Protein AF-A0A9P4HHG6-F1 (afdb_monomer)

Solvent-accessible surface area (backbone atoms only — not comparable to full-atom values): 16791 Å² total; per-residue (Å²): 136,85,84,84,83,82,81,82,82,77,80,80,77,77,76,81,78,77,78,80,76,88,73,79,82,79,75,89,75,61,78,84,75,48,57,69,69,60,50,49,56,54,43,42,72,42,43,48,59,50,63,44,72,68,65,63,77,87,43,67,82,56,70,62,79,88,43,96,61,53,89,78,51,70,82,63,54,66,66,56,57,70,71,44,70,69,48,21,66,57,42,50,54,50,37,65,71,62,32,44,76,45,67,53,92,56,36,88,80,57,20,74,78,64,71,42,70,80,69,69,60,79,79,57,78,52,76,73,84,53,70,63,66,63,73,54,32,67,81,78,41,75,94,58,55,75,90,74,48,51,75,65,53,50,50,52,51,51,50,52,53,44,49,52,50,50,47,53,51,52,50,52,54,43,56,56,48,47,63,56,40,69,75,66,76,60,84,39,74,43,76,48,76,40,68,83,40,50,40,56,82,67,80,47,70,52,64,56,66,57,31,58,55,53,63,79,62,64,35,56,27,34,39,40,32,47,60,88,45,72,69,53,46,48,50,36,51,48,30,32,45,55,28,47,51,74,71,58,76,56,93,58,98,67,58,71,69,59,52,47,51,50,51,36,65,66,20,52,58,44,83,96

Radius of gyration: 30.5 Å; Cα contacts (8 Å, |Δi|>4): 235; chains: 1; bounding box: 46×128×47 Å

InterPro domains:
  IPR038883 Uncharacterized protein AN11006-like [PTHR42085] (20-106)

Organism: NCBI:txid210430

Mean predicted aligned error: 16.51 Å

Secondary structure (DSSP, 8-state):
-PPP---------PPPPPP--TT-------GGGS-HHHHHHHHHHHH--SEEE---GGGSSS--TT-TTGGGSPPP-GGGGGT-HHHHHHHHHHHHHHSEEEPPTTHHHH-TTTT-TTTTTTTS--PPPPHHHHHTGGGTSTT--GGGS-HHHHHHHHHHHHHHHHHHHHHHHHHHHHHHHHHHTPPPEEEEE-TT-B-TTSSSB-TTSSHHHHHTT--SEEEEE---SHHHHHHHHHHHHHHHHHTT--SS---HHHHHHHHHHHTT-EE-

Nearest PDB structures (foldseek):
  6kv3-assembly1_A  TM=3.584E-01  e=6.646E-01  Staphylococcus aureus subsp. aureus COL
  4ov9-assembly1_A-2  TM=2.749E-01  e=6.186E+00  Leptospira biflexa serovar Patoc strain 'Patoc 1 (Paris)'
  4ov4-assembly1_A-2  TM=2.365E-01  e=6.186E+00  Leptospira biflexa serovar Patoc strain 'Patoc 1 (Paris)'

Sequence (272 aa):
MPLETVTESASQEIPPSIPDHSSIQTEPFRFLDLPYELRCAIYEYFVVVGKVFYSPDMHRHDADKRFRDFASYEPQELQLLRVCKQLHDEVEKLYLSKNMFVLPPYFEPCGPFIAQTIAFDCLAGARGLNHWFWENQEIYTPNTTFDKMTARQRLDFAYQESSRCLRGRWRRLRECLVGFLEVEQASVQLEIDLTDAYCPIGCCRVVDQASYLIFEMDPCAINLLGVRNGAEREVSMQSLVDSYRSLGFDDEPQSSELTKEQIRKRHNIKFE

Foldseek 3Di:
DDDDDDDDDDDDDDPPDDPDPPDPPDDDDDPVVDPLVVLLVVLCVQQQQQEDEDDQVVCPVPPPPQDPCPVVTDDHDCVQCVPDPVSVVSNVCSNVVRHDYDYDDCCLCCPCVHPVLQPPCPPDAADFDRVVCLVPCCVPDPPDHPVNDDPVRVVVSRQVVLLVSVLVNLVVVLVVLLVVCVVVVDAAAEEAEQLPQAGSVNPDHPLLRNQLSVVVSQHLAYEYENQDDPVSVVSNLQSNLVNCVVVVVDVDPDDSVVSSVVCCVRHVYHYD

Structure (mmCIF, N/CA/C/O backbone):
data_AF-A0A9P4HHG6-F1
#
_entry.id   AF-A0A9P4HHG6-F1
#
loop_
_atom_site.group_PDB
_atom_site.id
_atom_site.type_symbol
_atom_site.label_atom_id
_atom_site.label_alt_id
_atom_site.label_comp_id
_atom_site.label_asym_id
_atom_site.label_entity_id
_atom_site.label_seq_id
_atom_site.pdbx_PDB_ins_code
_atom_site.Cartn_x
_atom_site.Cartn_y
_atom_site.Cartn_z
_atom_site.occupancy
_atom_site.B_iso_or_equiv
_atom_site.auth_seq_id
_atom_site.auth_comp_id
_atom_site.auth_asym_id
_atom_site.auth_atom_id
_atom_site.pdbx_PDB_model_num
ATOM 1 N N . MET A 1 1 ? -17.516 -92.370 -26.912 1.00 50.00 1 MET A N 1
ATOM 2 C CA . MET A 1 1 ? -16.497 -91.831 -25.988 1.00 50.00 1 MET A CA 1
ATOM 3 C C . MET A 1 1 ? -17.239 -91.059 -24.910 1.00 50.00 1 MET A C 1
ATOM 5 O O . MET A 1 1 ? -18.063 -90.235 -25.292 1.00 50.00 1 MET A O 1
ATOM 9 N N . PRO A 1 2 ? -17.082 -91.396 -23.621 1.00 47.22 2 PRO A N 1
ATOM 10 C CA . PRO A 1 2 ? -17.807 -90.732 -22.542 1.00 47.22 2 PRO A CA 1
ATOM 11 C C . PRO A 1 2 ? -17.133 -89.397 -22.193 1.00 47.22 2 PRO A C 1
ATOM 13 O O . PRO A 1 2 ? -15.908 -89.327 -22.137 1.00 47.22 2 PRO A O 1
ATOM 16 N N . LEU A 1 3 ? -17.938 -88.346 -22.006 1.00 45.56 3 LEU A N 1
ATOM 17 C CA . LEU A 1 3 ? -17.486 -87.058 -21.481 1.00 45.56 3 LEU A CA 1
ATOM 18 C C . LEU A 1 3 ? -17.228 -87.194 -19.977 1.00 45.56 3 LEU A C 1
ATOM 20 O O . LEU A 1 3 ? -18.134 -87.554 -19.225 1.00 45.56 3 LEU A O 1
ATOM 24 N N . GLU A 1 4 ? -16.003 -86.892 -19.560 1.00 54.69 4 GLU A N 1
ATOM 25 C CA . GLU A 1 4 ? -15.624 -86.740 -18.159 1.00 54.69 4 GLU A CA 1
ATOM 26 C C . GLU A 1 4 ? -16.084 -85.372 -17.648 1.00 54.69 4 GLU A C 1
ATOM 28 O O . GLU A 1 4 ? -15.718 -84.321 -18.177 1.00 54.69 4 GLU A O 1
ATOM 33 N N . THR A 1 5 ? -16.920 -85.396 -16.615 1.00 58.50 5 THR A N 1
ATOM 34 C CA . THR A 1 5 ? -17.414 -84.217 -15.909 1.00 58.50 5 THR A CA 1
ATOM 35 C C . THR A 1 5 ? -16.372 -83.799 -14.872 1.00 58.50 5 THR A C 1
ATOM 37 O O . THR A 1 5 ? -16.225 -84.447 -13.837 1.00 58.50 5 THR A O 1
ATOM 40 N N . VAL A 1 6 ? -15.633 -82.724 -15.148 1.00 60.81 6 VAL A N 1
ATOM 41 C CA . VAL A 1 6 ? -14.713 -82.099 -14.189 1.00 60.81 6 VAL A CA 1
ATOM 42 C C . VAL A 1 6 ? -15.522 -81.192 -13.261 1.00 60.81 6 VAL A C 1
ATOM 44 O O . VAL A 1 6 ? -16.034 -80.155 -13.672 1.00 60.81 6 VAL A O 1
ATOM 47 N N . THR A 1 7 ? -15.669 -81.599 -12.002 1.00 58.75 7 THR A N 1
ATOM 48 C CA . THR A 1 7 ? -16.203 -80.770 -10.914 1.00 58.75 7 THR A CA 1
ATOM 49 C C . THR A 1 7 ? -15.091 -79.900 -10.326 1.00 58.75 7 THR A C 1
ATOM 51 O O . THR A 1 7 ? -14.345 -80.350 -9.457 1.00 58.75 7 THR A O 1
ATOM 54 N N . GLU A 1 8 ? -14.989 -78.649 -10.780 1.00 61.19 8 GLU A N 1
ATOM 55 C CA . GLU A 1 8 ? -14.211 -77.600 -10.110 1.00 61.19 8 GLU A CA 1
ATOM 56 C C . GLU A 1 8 ? -14.959 -77.122 -8.858 1.00 61.19 8 GLU A C 1
ATOM 58 O O . GLU A 1 8 ? -16.000 -76.470 -8.928 1.00 61.19 8 GLU A O 1
ATOM 63 N N . SER A 1 9 ? -14.428 -77.467 -7.685 1.00 60.38 9 SER A N 1
ATOM 64 C CA . SER A 1 9 ? -14.848 -76.883 -6.411 1.00 60.38 9 SER A CA 1
ATOM 65 C C . SER A 1 9 ? -14.193 -75.515 -6.242 1.00 60.38 9 SER A C 1
ATOM 67 O O . SER A 1 9 ? -13.044 -75.416 -5.822 1.00 60.38 9 SER A O 1
ATOM 69 N N . ALA A 1 10 ? -14.934 -74.462 -6.585 1.00 58.84 10 ALA A N 1
ATOM 70 C CA . ALA A 1 10 ? -14.557 -73.082 -6.316 1.00 58.84 10 ALA A CA 1
ATOM 71 C C . ALA A 1 10 ? -14.642 -72.803 -4.806 1.00 58.84 10 ALA A C 1
ATOM 73 O O . ALA A 1 10 ? -15.727 -72.711 -4.229 1.00 58.84 10 ALA A O 1
ATOM 74 N N . SER A 1 11 ? -13.486 -72.683 -4.155 1.00 60.41 11 SER A N 1
ATOM 75 C CA . SER A 1 11 ? -13.378 -72.147 -2.801 1.00 60.41 11 SER A CA 1
ATOM 76 C C . SER A 1 11 ? -13.788 -70.672 -2.819 1.00 60.41 11 SER A C 1
ATOM 78 O O . SER A 1 11 ? -13.105 -69.837 -3.404 1.00 60.41 11 SER A O 1
ATOM 80 N N . GLN A 1 12 ? -14.934 -70.358 -2.210 1.00 61.22 12 GLN A N 1
ATOM 81 C CA . GLN A 1 12 ? -15.375 -68.985 -1.970 1.00 61.22 12 GLN A CA 1
ATOM 82 C C . GLN A 1 12 ? -14.429 -68.320 -0.964 1.00 61.22 12 GLN A C 1
ATOM 84 O O . GLN A 1 12 ? -14.526 -68.554 0.240 1.00 61.22 12 GLN A O 1
ATOM 89 N N . GLU A 1 13 ? -13.515 -67.486 -1.456 1.00 68.31 13 GLU A N 1
ATOM 90 C CA . GLU A 1 13 ? -12.810 -66.517 -0.621 1.00 68.31 13 GLU A CA 1
ATOM 91 C C . GLU A 1 13 ? -13.827 -65.484 -0.118 1.00 68.31 13 GLU A C 1
ATOM 93 O O . GLU A 1 13 ? -14.437 -64.741 -0.887 1.00 68.31 13 GLU A O 1
ATOM 98 N N . ILE A 1 14 ? -14.061 -65.492 1.193 1.00 70.88 14 ILE A N 1
ATOM 99 C CA . ILE A 1 14 ? -14.908 -64.517 1.876 1.00 70.88 14 ILE A CA 1
ATOM 100 C C . ILE A 1 14 ? -14.205 -63.154 1.760 1.00 70.88 14 ILE A C 1
ATOM 102 O O . ILE A 1 14 ? -13.057 -63.044 2.200 1.00 70.88 14 ILE A O 1
ATOM 106 N N . PRO A 1 15 ? -14.842 -62.119 1.180 1.00 74.06 15 PRO A N 1
ATOM 107 C CA . PRO A 1 15 ? -14.228 -60.803 1.074 1.00 74.06 15 PRO A CA 1
ATOM 108 C C . PRO A 1 15 ? -13.901 -60.270 2.478 1.00 74.06 15 PRO A C 1
ATOM 110 O O . PRO A 1 15 ? -14.719 -60.432 3.391 1.00 74.06 15 PRO A O 1
ATOM 113 N N . PRO A 1 16 ? -12.722 -59.652 2.676 1.00 73.62 16 PRO A N 1
ATOM 114 C CA . PRO A 1 16 ? -12.324 -59.118 3.970 1.00 73.62 16 PRO A CA 1
ATOM 115 C C . PRO A 1 16 ? -13.395 -58.151 4.476 1.00 73.62 16 PRO A C 1
ATOM 117 O O . PRO A 1 16 ? -13.783 -57.207 3.786 1.00 73.62 16 PRO A O 1
ATOM 120 N N . SER A 1 17 ? -13.897 -58.429 5.678 1.00 74.19 17 SER A N 1
ATOM 121 C CA . SER A 1 17 ? -14.882 -57.611 6.376 1.00 74.19 17 SER A CA 1
ATOM 122 C C . SER A 1 17 ? -14.399 -56.164 6.442 1.00 74.19 17 SER A C 1
ATOM 124 O O . SER A 1 17 ? -13.321 -55.901 6.978 1.00 74.19 17 SER A O 1
ATOM 126 N N . ILE A 1 18 ? -15.195 -55.246 5.885 1.00 76.31 18 ILE A N 1
ATOM 127 C CA . ILE A 1 18 ? -14.925 -53.807 5.894 1.00 76.31 18 ILE A CA 1
ATOM 128 C C . ILE A 1 18 ? -14.754 -53.379 7.360 1.00 76.31 18 ILE A C 1
ATOM 130 O O . ILE A 1 18 ? -15.659 -53.638 8.158 1.00 76.31 18 ILE A O 1
ATOM 134 N N . PRO A 1 19 ? -13.607 -52.786 7.740 1.00 73.75 19 PRO A N 1
ATOM 135 C CA . PRO A 1 19 ? -13.384 -52.344 9.107 1.00 73.75 19 PRO A CA 1
ATOM 136 C C . PRO A 1 19 ? -14.462 -51.336 9.506 1.00 73.75 19 PRO A C 1
ATOM 138 O O . PRO A 1 19 ? -14.745 -50.379 8.787 1.00 73.75 19 PRO A O 1
ATOM 141 N N . ASP A 1 20 ? -15.081 -51.593 10.654 1.00 73.81 20 ASP A N 1
ATOM 142 C CA . ASP A 1 20 ? -16.142 -50.779 11.230 1.00 73.81 20 ASP A CA 1
ATOM 143 C C . ASP A 1 20 ? -15.606 -49.362 11.520 1.00 73.81 20 ASP A C 1
ATOM 145 O O . ASP A 1 20 ? -14.753 -49.162 12.385 1.00 73.81 20 ASP A O 1
ATOM 149 N N . HIS A 1 21 ? -16.063 -48.370 10.750 1.00 71.06 21 HIS A N 1
ATOM 150 C CA . HIS A 1 21 ? -15.615 -46.972 10.832 1.00 71.06 21 HIS A CA 1
ATOM 151 C C . HIS A 1 21 ? -16.142 -46.226 12.076 1.00 71.06 21 HIS A C 1
ATOM 153 O O . HIS A 1 21 ? -15.946 -45.017 12.201 1.00 71.06 21 HIS A O 1
ATOM 159 N N . SER A 1 22 ? -16.814 -46.912 13.002 1.00 69.38 22 SER A N 1
ATOM 160 C CA . SER A 1 22 ? -17.561 -46.297 14.105 1.00 69.38 22 SER A CA 1
ATOM 161 C C . SER A 1 22 ? -16.722 -45.740 15.268 1.00 69.38 22 SER A C 1
ATOM 163 O O . SER A 1 22 ? -17.300 -45.209 16.216 1.00 69.38 22 SER A O 1
ATOM 165 N N . SER A 1 23 ? -15.382 -45.760 15.218 1.00 64.25 23 SER A N 1
ATOM 166 C CA . SER A 1 23 ? -14.562 -45.220 16.319 1.00 64.25 23 SER A CA 1
ATOM 167 C C . SER A 1 23 ? -13.246 -44.543 15.912 1.00 64.25 23 SER A C 1
ATOM 169 O O . SER A 1 23 ? -12.233 -44.708 16.594 1.00 64.25 23 SER A O 1
ATOM 171 N N . ILE A 1 24 ? -13.219 -43.763 14.828 1.00 77.06 24 ILE A N 1
ATOM 172 C CA . ILE A 1 24 ? -12.078 -42.862 14.593 1.00 77.06 24 ILE A CA 1
ATOM 173 C C . ILE A 1 24 ? -12.264 -41.638 15.495 1.00 77.06 24 ILE A C 1
ATOM 175 O O . ILE A 1 24 ? -13.010 -40.717 15.171 1.00 77.06 24 ILE A O 1
ATOM 179 N N . GLN A 1 25 ? -11.610 -41.645 16.658 1.00 63.16 25 GLN A N 1
ATOM 180 C CA . GLN A 1 25 ? -11.484 -40.449 17.488 1.00 63.16 25 GLN A CA 1
ATOM 181 C C . GLN A 1 25 ? -10.630 -39.429 16.729 1.00 63.16 25 GLN A C 1
ATOM 183 O O . GLN A 1 25 ? -9.414 -39.568 16.628 1.00 63.16 25 GLN A O 1
ATOM 188 N N . THR A 1 26 ? -11.275 -38.421 16.146 1.00 78.69 26 THR A N 1
ATOM 189 C CA . THR A 1 26 ? -10.584 -37.306 15.501 1.00 78.69 26 THR A CA 1
ATOM 190 C C . THR A 1 26 ? -10.163 -36.316 16.575 1.00 78.69 26 THR A C 1
ATOM 192 O O . THR A 1 26 ? -10.945 -35.444 16.964 1.00 78.69 26 THR A O 1
ATOM 195 N N . GLU A 1 27 ? -8.942 -36.458 17.083 1.00 88.19 27 GLU A N 1
ATOM 196 C CA . GLU A 1 27 ? -8.334 -35.366 17.836 1.00 88.19 27 GLU A CA 1
ATOM 197 C C . GLU A 1 27 ? -8.175 -34.147 16.911 1.00 88.19 27 GLU A C 1
ATOM 199 O O . GLU A 1 27 ? -7.789 -34.293 15.745 1.00 88.19 27 GLU A O 1
ATOM 204 N N . PRO A 1 28 ? -8.505 -32.935 17.385 1.00 92.00 28 PRO A N 1
ATOM 205 C CA . PRO A 1 28 ? -8.298 -31.730 16.600 1.00 92.00 28 PRO A CA 1
ATOM 206 C C . PRO A 1 28 ? -6.799 -31.514 16.365 1.00 92.00 28 PRO A C 1
ATOM 208 O O . PRO A 1 28 ? -6.001 -31.581 17.297 1.00 92.00 28 PRO A O 1
ATOM 211 N N . PHE A 1 29 ? -6.420 -31.192 15.130 1.00 92.81 29 PHE A N 1
ATOM 212 C CA . PHE A 1 29 ? -5.047 -30.839 14.766 1.00 92.81 29 PHE A CA 1
ATOM 213 C C . PHE A 1 29 ? -5.000 -29.436 14.154 1.00 92.81 29 PHE A C 1
ATOM 215 O O . PHE A 1 29 ? -5.992 -28.945 13.605 1.00 92.81 29 PHE A O 1
ATOM 222 N N . ARG A 1 30 ? -3.847 -28.762 14.242 1.00 93.94 30 ARG A N 1
ATOM 223 C CA . ARG A 1 30 ? -3.664 -27.473 13.566 1.00 93.94 30 ARG A CA 1
ATOM 224 C C . ARG A 1 30 ? -3.300 -27.733 12.117 1.00 93.94 30 ARG A C 1
ATOM 226 O O . ARG A 1 30 ? -2.440 -28.553 11.825 1.00 93.94 30 ARG A O 1
ATOM 233 N N . PHE A 1 31 ? -3.897 -26.978 11.206 1.00 94.12 31 PHE A N 1
ATOM 234 C CA . PHE A 1 31 ? -3.641 -27.128 9.774 1.00 94.12 31 PHE A CA 1
ATOM 235 C C . PHE A 1 31 ? -2.145 -27.049 9.409 1.00 94.12 31 PHE A C 1
ATOM 237 O O . PHE A 1 31 ? -1.659 -27.825 8.592 1.00 94.12 31 PHE A O 1
ATOM 244 N N . LEU A 1 32 ? -1.401 -26.145 10.053 1.00 94.75 32 LEU A N 1
ATOM 245 C CA . LEU A 1 32 ? 0.038 -25.975 9.826 1.00 94.75 32 LEU A CA 1
ATOM 246 C C . LEU A 1 32 ? 0.903 -27.128 10.362 1.00 94.75 32 LEU A C 1
ATOM 248 O O . LEU A 1 32 ? 2.062 -27.227 9.965 1.00 94.75 32 LEU A O 1
ATOM 252 N N . ASP A 1 33 ? 0.347 -28.009 11.196 1.00 95.75 33 ASP A N 1
ATOM 253 C CA . ASP A 1 33 ? 1.044 -29.198 11.700 1.00 95.75 33 ASP A CA 1
ATOM 254 C C . ASP A 1 33 ? 0.990 -30.364 10.691 1.00 95.75 33 ASP A C 1
ATOM 256 O O . ASP A 1 33 ? 1.692 -31.362 10.855 1.00 95.75 33 ASP A O 1
ATOM 260 N N . LEU A 1 34 ? 0.188 -30.251 9.622 1.00 95.75 34 LEU A N 1
ATOM 261 C CA . LEU A 1 34 ? 0.202 -31.214 8.519 1.00 95.75 34 LEU A CA 1
ATOM 262 C C . LEU A 1 34 ? 1.572 -31.222 7.825 1.00 95.75 34 LEU A C 1
ATOM 264 O O . LEU A 1 34 ? 2.157 -30.154 7.656 1.00 95.75 34 LEU A O 1
ATOM 268 N N . PRO A 1 35 ? 2.061 -32.372 7.331 1.00 97.56 35 PRO A N 1
ATOM 269 C CA . PRO A 1 35 ? 3.196 -32.422 6.414 1.00 97.56 35 PRO A CA 1
ATOM 270 C C . PRO A 1 35 ? 3.039 -31.450 5.239 1.00 97.56 35 PRO A C 1
ATOM 272 O O . PRO A 1 35 ? 1.934 -31.252 4.724 1.00 97.56 35 PRO A O 1
ATOM 275 N N . TYR A 1 36 ? 4.152 -30.856 4.810 1.00 96.31 36 TYR A N 1
ATOM 276 C CA . TYR A 1 36 ? 4.177 -29.853 3.743 1.00 96.31 36 TYR A CA 1
ATOM 277 C C . TYR A 1 36 ? 3.508 -30.363 2.460 1.00 96.31 36 TYR A C 1
ATOM 279 O O . TYR A 1 36 ? 2.738 -29.644 1.832 1.00 96.31 36 TYR A O 1
ATOM 287 N N . GLU A 1 37 ? 3.715 -31.633 2.124 1.00 97.44 37 GLU A N 1
ATOM 288 C CA . GLU A 1 37 ? 3.163 -32.286 0.940 1.00 97.44 37 GLU A CA 1
ATOM 289 C C . GLU A 1 37 ? 1.628 -32.325 0.971 1.00 97.44 37 GLU A C 1
ATOM 291 O O . GLU A 1 37 ? 0.982 -32.069 -0.046 1.00 97.44 37 GLU A O 1
ATOM 296 N N . LEU A 1 38 ? 1.034 -32.587 2.143 1.00 97.38 38 LEU A N 1
ATOM 297 C CA . LEU A 1 38 ? -0.422 -32.576 2.311 1.00 97.38 38 LEU A CA 1
ATOM 298 C C . LEU A 1 38 ? -0.977 -31.155 2.238 1.00 97.38 38 LEU A C 1
ATOM 300 O O . LEU A 1 38 ? -2.022 -30.943 1.625 1.00 97.38 38 LEU A O 1
ATOM 304 N N . ARG A 1 39 ? -0.267 -30.170 2.803 1.00 97.69 39 ARG A N 1
ATOM 305 C CA . ARG A 1 39 ? -0.652 -28.761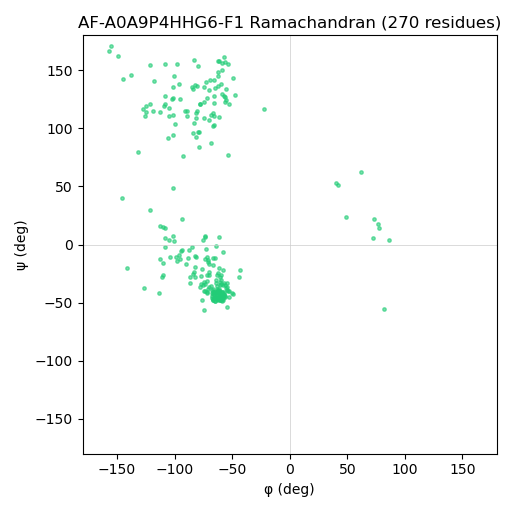 2.656 1.00 97.69 39 ARG A CA 1
ATOM 306 C C . ARG A 1 39 ? -0.622 -28.333 1.192 1.00 97.69 39 ARG A C 1
ATOM 308 O O . ARG A 1 39 ? -1.602 -27.765 0.726 1.00 97.69 39 ARG A O 1
ATOM 315 N N . CYS A 1 40 ? 0.431 -28.676 0.447 1.00 96.75 40 CYS A N 1
ATOM 316 C CA . CYS A 1 40 ? 0.517 -28.410 -0.989 1.00 96.75 40 CYS A CA 1
ATOM 317 C C . CYS A 1 40 ? -0.634 -29.045 -1.767 1.00 96.75 40 CYS A C 1
ATOM 319 O O . CYS A 1 40 ? -1.238 -28.356 -2.580 1.00 96.75 40 CYS A O 1
ATOM 321 N N . ALA A 1 41 ? -0.982 -30.305 -1.492 1.00 96.62 41 ALA A N 1
ATOM 322 C CA . ALA A 1 41 ? -2.119 -30.957 -2.143 1.00 96.62 41 ALA A CA 1
ATOM 323 C C . ALA A 1 41 ? -3.438 -30.201 -1.892 1.00 96.62 41 ALA A C 1
ATOM 325 O O . ALA A 1 41 ? -4.231 -30.013 -2.814 1.00 96.62 41 ALA A O 1
ATOM 326 N N . ILE A 1 42 ? -3.644 -29.715 -0.664 1.00 96.38 42 ILE A N 1
ATOM 327 C CA . ILE A 1 42 ? -4.812 -28.902 -0.306 1.00 96.38 42 ILE A CA 1
ATOM 328 C C . ILE A 1 42 ? -4.772 -27.548 -1.022 1.00 96.38 42 ILE A C 1
ATOM 330 O O . ILE A 1 42 ? -5.768 -27.140 -1.610 1.00 96.38 42 ILE A O 1
ATOM 334 N N . TYR A 1 43 ? -3.637 -26.850 -1.016 1.00 97.06 43 TYR A N 1
ATOM 335 C CA . TYR A 1 43 ? -3.500 -25.568 -1.708 1.00 97.06 43 TYR A CA 1
ATOM 336 C C . TYR A 1 43 ? -3.748 -25.705 -3.206 1.00 97.06 43 TYR A C 1
ATOM 338 O O . TYR A 1 43 ? -4.485 -24.902 -3.769 1.00 97.06 43 TYR A O 1
ATOM 346 N N . GLU A 1 44 ? -3.164 -26.723 -3.841 1.00 96.19 44 GLU A N 1
ATOM 347 C CA . GLU A 1 44 ? -3.325 -26.991 -5.269 1.00 96.19 44 GLU A CA 1
ATOM 348 C C . GLU A 1 44 ? -4.788 -27.156 -5.644 1.00 96.19 44 GLU A C 1
ATOM 350 O O . GLU A 1 44 ? -5.227 -26.531 -6.605 1.00 96.19 44 GLU A O 1
ATOM 355 N N . TYR A 1 45 ? -5.547 -27.906 -4.844 1.00 95.62 45 TYR A N 1
ATOM 356 C CA . TYR A 1 45 ? -6.983 -28.062 -5.040 1.00 95.62 45 TYR A CA 1
ATOM 357 C C . TYR A 1 45 ? -7.728 -26.715 -5.080 1.00 95.62 45 TYR A C 1
ATOM 359 O O . TYR A 1 45 ? -8.644 -26.546 -5.874 1.00 95.62 45 TYR A O 1
ATOM 367 N N . PHE A 1 46 ? -7.325 -25.740 -4.260 1.00 94.12 46 PHE A N 1
ATOM 368 C CA . PHE A 1 46 ? -8.007 -24.445 -4.169 1.00 94.12 46 PHE A CA 1
ATOM 369 C C . PHE A 1 46 ? -7.542 -23.399 -5.184 1.00 94.12 46 PHE A C 1
ATOM 371 O O . PHE A 1 46 ? -8.325 -22.530 -5.577 1.00 94.12 46 PHE A O 1
ATOM 378 N N . VAL A 1 47 ? -6.259 -23.412 -5.555 1.00 92.69 47 VAL A N 1
ATOM 379 C CA . VAL A 1 47 ? -5.665 -22.314 -6.336 1.00 92.69 47 VAL A CA 1
ATOM 380 C C . VAL A 1 47 ? -5.258 -22.713 -7.747 1.00 92.69 47 VAL A C 1
ATOM 382 O O . VAL A 1 47 ? -4.973 -21.827 -8.550 1.00 92.69 47 VAL A O 1
ATOM 385 N N . VAL A 1 48 ? -5.211 -24.004 -8.086 1.00 94.25 48 VAL A N 1
ATOM 386 C CA . VAL A 1 48 ? -4.800 -24.474 -9.417 1.00 94.25 48 VAL A CA 1
ATOM 387 C C . VAL A 1 48 ? -6.026 -24.854 -10.242 1.00 94.25 48 VAL A C 1
ATOM 389 O O . VAL A 1 48 ? -6.505 -25.980 -10.202 1.00 94.25 48 VAL A O 1
ATOM 392 N N . VAL A 1 49 ? -6.497 -23.898 -11.042 1.00 91.81 49 VAL A N 1
ATOM 393 C CA . VAL A 1 49 ? -7.676 -24.021 -11.924 1.00 91.81 49 VAL A CA 1
ATOM 394 C C . VAL A 1 49 ? -7.291 -24.188 -13.402 1.00 91.81 49 VAL A C 1
ATOM 396 O O . VAL A 1 49 ? -8.130 -24.210 -14.303 1.00 91.81 49 VAL A O 1
ATOM 399 N N . GLY A 1 50 ? -5.989 -24.278 -13.687 1.00 91.06 50 GLY A N 1
ATOM 400 C CA . GLY A 1 50 ? -5.430 -24.477 -15.022 1.00 91.06 50 GLY A CA 1
ATOM 401 C C . GLY A 1 50 ? -5.329 -23.185 -15.828 1.00 91.06 50 GLY A C 1
ATOM 402 O O . GLY A 1 50 ? -4.232 -22.834 -16.260 1.00 91.06 50 GLY A O 1
ATOM 403 N N . LYS A 1 51 ? -6.434 -22.452 -16.016 1.00 88.56 51 LYS A N 1
ATOM 404 C CA . LYS A 1 51 ? -6.427 -21.131 -16.669 1.00 88.56 51 LYS A CA 1
ATOM 405 C C . LYS A 1 51 ? -6.985 -20.056 -15.755 1.00 88.56 51 LYS A C 1
ATOM 407 O O . LYS A 1 51 ? -8.149 -20.095 -15.382 1.00 88.56 51 LYS A O 1
ATOM 412 N N . VAL A 1 52 ? -6.167 -19.049 -15.485 1.00 83.94 52 VAL A N 1
ATOM 413 C CA . VAL A 1 52 ? -6.567 -17.866 -14.726 1.00 83.94 52 VAL A CA 1
ATOM 414 C C . VAL A 1 52 ? -6.738 -16.714 -15.699 1.00 83.94 52 VAL A C 1
ATOM 416 O O . VAL A 1 52 ? -5.764 -16.208 -16.255 1.00 83.94 52 VAL A O 1
ATOM 419 N N . PHE A 1 53 ? -7.976 -16.282 -15.907 1.00 81.69 53 PHE A N 1
ATOM 420 C CA . PHE A 1 53 ? -8.258 -15.101 -16.712 1.00 81.69 53 PHE A CA 1
ATOM 421 C C . PHE A 1 53 ? -8.039 -13.866 -15.854 1.00 81.69 53 PHE A C 1
ATOM 423 O O . PHE A 1 53 ? -8.738 -13.648 -14.862 1.00 81.69 53 PHE A O 1
ATOM 430 N N . TYR A 1 54 ? -7.043 -13.061 -16.216 1.00 75.00 54 TYR A N 1
ATOM 431 C CA . TYR A 1 54 ? -6.801 -11.818 -15.508 1.00 75.00 54 TYR A CA 1
ATOM 432 C C . TYR A 1 54 ? -7.960 -10.850 -15.776 1.00 75.00 54 TYR A C 1
ATOM 434 O O . TYR A 1 54 ? -8.124 -10.335 -16.887 1.00 75.00 54 TYR A O 1
ATOM 442 N N . SER A 1 55 ? -8.745 -10.585 -14.734 1.00 66.31 55 SER A N 1
ATOM 443 C CA . SER A 1 55 ? -9.799 -9.584 -14.752 1.00 66.31 55 SER A CA 1
ATOM 444 C C . SER A 1 55 ? -9.501 -8.526 -13.700 1.00 66.31 55 SER A C 1
ATOM 446 O O . SER A 1 55 ? -9.474 -8.846 -12.512 1.00 66.31 55 SER A O 1
ATOM 448 N N . PRO A 1 56 ? -9.248 -7.275 -14.109 1.00 60.44 56 PRO A N 1
ATOM 449 C CA . PRO A 1 56 ? -9.172 -6.186 -13.160 1.00 60.44 56 PRO A CA 1
ATOM 450 C C . PRO A 1 56 ? -10.504 -6.112 -12.381 1.00 60.44 56 PRO A C 1
ATOM 452 O O . PRO A 1 56 ? -11.549 -6.053 -13.021 1.00 60.44 56 PRO A O 1
ATOM 455 N N . ASP A 1 57 ? -10.488 -6.092 -11.036 1.00 55.09 57 ASP A N 1
ATOM 456 C CA . ASP A 1 57 ? -11.667 -6.141 -10.131 1.00 55.09 57 ASP A CA 1
ATOM 457 C C . ASP A 1 57 ? -12.882 -5.263 -10.517 1.00 55.09 57 ASP A C 1
ATOM 459 O O . ASP A 1 57 ? -14.008 -5.583 -10.146 1.00 55.09 57 ASP A O 1
ATOM 463 N N . MET A 1 58 ? -12.714 -4.204 -11.321 1.00 45.53 58 MET A N 1
ATOM 464 C CA . MET A 1 58 ? -13.847 -3.421 -11.845 1.00 45.53 58 MET A CA 1
ATOM 465 C C . MET A 1 58 ? -14.738 -4.200 -12.831 1.00 45.53 58 MET A C 1
ATOM 467 O O . MET A 1 58 ? -15.874 -3.806 -13.067 1.00 45.53 58 MET A O 1
ATOM 471 N N . HIS A 1 59 ? -14.257 -5.315 -13.386 1.00 50.72 59 HIS A N 1
ATOM 472 C CA . HIS A 1 59 ? -14.996 -6.171 -14.319 1.00 50.72 59 HIS A CA 1
ATOM 473 C C . HIS A 1 59 ? -15.581 -7.428 -13.665 1.00 50.72 59 HIS A C 1
ATOM 475 O O . HIS A 1 59 ? -16.212 -8.230 -14.347 1.00 50.72 59 HIS A O 1
ATOM 481 N N . ARG A 1 60 ? -15.426 -7.608 -12.345 1.00 52.72 60 ARG A N 1
ATOM 482 C CA . ARG A 1 60 ? -16.061 -8.725 -11.625 1.00 52.72 60 ARG A CA 1
ATOM 483 C C . ARG A 1 60 ? -17.579 -8.580 -11.507 1.00 52.72 60 ARG A C 1
ATOM 485 O O . ARG A 1 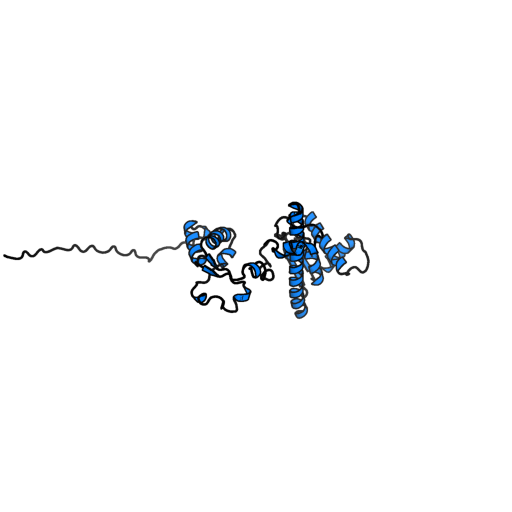60 ? -18.267 -9.588 -11.391 1.00 52.72 60 ARG A O 1
ATOM 492 N N . HIS A 1 61 ? -18.094 -7.349 -11.536 1.00 47.50 61 HIS A N 1
ATOM 493 C CA . HIS A 1 61 ? -19.525 -7.083 -11.359 1.00 47.50 61 HIS A CA 1
ATOM 494 C C . HIS A 1 61 ? -20.352 -7.259 -12.637 1.00 47.50 61 HIS A C 1
ATOM 496 O O . HIS A 1 61 ? -21.507 -7.665 -12.552 1.00 47.50 61 HIS A O 1
ATOM 502 N N . ASP A 1 62 ? -19.747 -7.065 -13.809 1.00 48.94 62 ASP A N 1
ATOM 503 C CA . ASP A 1 62 ? -20.354 -7.416 -15.08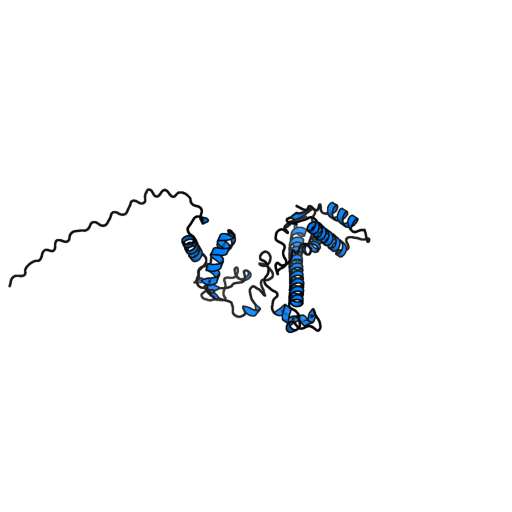9 1.00 48.94 62 ASP A CA 1
ATOM 504 C C . ASP A 1 62 ? -19.660 -8.667 -15.610 1.00 48.94 62 ASP A C 1
ATOM 506 O O . ASP A 1 62 ? -18.626 -8.564 -16.266 1.00 48.94 62 ASP A O 1
ATOM 510 N N . ALA A 1 63 ? -20.223 -9.834 -15.269 1.00 45.50 63 ALA A N 1
ATOM 511 C CA . ALA A 1 63 ? -19.791 -11.168 -15.692 1.00 45.50 63 ALA A CA 1
ATOM 512 C C . ALA A 1 63 ? -18.974 -11.122 -16.988 1.00 45.50 63 ALA A C 1
ATOM 514 O O . ALA A 1 63 ? -19.486 -10.683 -18.015 1.00 45.50 63 ALA A O 1
ATOM 515 N N . ASP A 1 64 ? -17.710 -11.530 -16.902 1.00 51.16 64 ASP A N 1
ATOM 516 C CA . ASP A 1 64 ? -16.631 -11.315 -17.865 1.00 51.16 64 ASP A CA 1
ATOM 517 C C . ASP A 1 64 ? -16.984 -11.787 -19.298 1.00 51.16 64 ASP A C 1
ATOM 519 O O . ASP A 1 64 ? -16.545 -12.831 -19.778 1.00 51.16 64 ASP A O 1
ATOM 523 N N . LYS A 1 65 ? -17.787 -10.998 -20.029 1.00 52.25 65 LYS A N 1
ATOM 524 C CA . LYS A 1 65 ? -18.290 -11.286 -21.392 1.00 52.25 65 LYS A CA 1
ATOM 525 C C . LYS A 1 65 ? -17.178 -11.372 -22.445 1.00 52.25 65 LYS A C 1
ATOM 527 O O . LYS A 1 65 ? -17.462 -11.592 -23.622 1.00 52.25 65 LYS A O 1
ATOM 532 N N . ARG A 1 66 ? -15.920 -11.169 -22.047 1.00 53.53 66 ARG A N 1
ATOM 533 C CA . ARG A 1 66 ? -14.746 -11.194 -22.924 1.00 53.53 66 ARG A CA 1
ATOM 534 C C . ARG A 1 66 ? -14.398 -12.605 -23.398 1.00 53.53 66 ARG A C 1
ATOM 536 O O . ARG A 1 66 ? -13.866 -12.735 -24.497 1.00 53.53 66 ARG A O 1
ATOM 543 N N . PHE A 1 67 ? -14.751 -13.646 -22.640 1.00 57.44 67 PHE A N 1
ATOM 544 C CA . PHE A 1 67 ? -14.465 -15.038 -23.002 1.00 57.44 67 PHE A CA 1
ATOM 545 C C . PHE A 1 67 ? -15.749 -15.871 -22.949 1.00 57.44 67 PHE A C 1
ATOM 547 O O . PHE A 1 67 ? -16.376 -16.011 -21.900 1.00 57.44 67 PHE A O 1
ATOM 554 N N . ARG A 1 68 ? -16.173 -16.405 -24.104 1.00 61.72 68 ARG A N 1
ATOM 555 C CA . ARG A 1 68 ? -17.443 -17.150 -24.248 1.00 61.72 68 ARG A CA 1
ATOM 556 C C . ARG A 1 68 ? -17.504 -18.416 -23.386 1.00 61.72 68 ARG A C 1
ATOM 558 O O . ARG A 1 68 ? -18.594 -18.908 -23.121 1.00 61.72 68 ARG A O 1
ATOM 565 N N . ASP A 1 69 ? -16.354 -18.924 -22.970 1.00 67.31 69 ASP A N 1
ATOM 566 C CA . ASP A 1 69 ? -16.155 -20.134 -22.181 1.00 67.31 69 ASP A CA 1
ATOM 567 C C . ASP A 1 69 ? -15.727 -19.852 -20.731 1.00 67.31 69 ASP A C 1
ATOM 569 O O . ASP A 1 69 ? -15.487 -20.801 -19.991 1.00 67.31 69 ASP A O 1
ATOM 573 N N . PHE A 1 70 ? -15.677 -18.590 -20.280 1.00 66.38 70 PHE A N 1
ATOM 574 C CA . PHE A 1 70 ? -15.256 -18.245 -18.911 1.00 66.38 70 PHE A CA 1
ATOM 575 C C . PHE A 1 70 ? -16.043 -19.012 -17.837 1.00 66.38 70 PHE A C 1
ATOM 577 O O . PHE A 1 70 ? -15.464 -19.506 -16.878 1.00 66.38 70 PHE A O 1
ATOM 584 N N . ALA A 1 71 ? -17.352 -19.186 -18.043 1.00 69.12 71 ALA A N 1
ATOM 585 C CA . ALA A 1 71 ? -18.230 -19.912 -17.125 1.00 69.12 71 ALA A CA 1
ATOM 586 C C . ALA A 1 71 ? -17.903 -21.413 -16.982 1.00 69.12 71 ALA A C 1
ATOM 588 O O . ALA A 1 71 ? -18.463 -22.069 -16.111 1.00 69.12 71 ALA A O 1
ATOM 589 N N . SER A 1 72 ? -17.041 -21.968 -17.843 1.00 77.50 72 SER A N 1
ATOM 590 C CA . SER A 1 72 ? -16.584 -23.361 -17.755 1.00 77.50 72 SER A CA 1
ATOM 591 C C . SER A 1 72 ? -15.355 -23.556 -16.862 1.00 77.50 72 SER A C 1
ATOM 593 O O . SER A 1 72 ? -14.952 -24.696 -16.642 1.00 77.50 72 SER A O 1
ATOM 595 N N . TYR A 1 73 ? -14.767 -22.472 -16.346 1.00 73.44 73 TYR A N 1
ATOM 596 C CA . TYR A 1 73 ? -13.620 -22.515 -15.442 1.00 73.44 73 TYR A CA 1
ATOM 597 C C . TYR A 1 73 ? -14.068 -22.290 -13.997 1.00 73.44 73 TYR A C 1
ATOM 599 O O . TYR A 1 73 ? -14.872 -21.399 -13.719 1.00 73.44 73 TYR A O 1
ATOM 607 N N . GLU A 1 74 ? -13.542 -23.096 -13.075 1.00 77.56 74 GLU A N 1
ATOM 608 C CA . GLU A 1 74 ? -13.808 -22.912 -11.650 1.00 77.56 74 GLU A CA 1
ATOM 609 C C . GLU A 1 74 ? -13.139 -21.630 -11.125 1.00 77.56 74 GLU A C 1
ATOM 611 O O . GLU A 1 74 ? -12.024 -21.295 -11.541 1.00 77.56 74 GLU A O 1
ATOM 616 N N . PRO A 1 75 ? -13.800 -20.883 -10.223 1.00 78.94 75 PRO A N 1
ATOM 617 C CA . PRO A 1 75 ? -13.193 -19.724 -9.590 1.00 78.94 75 PRO A CA 1
ATOM 618 C C . PRO A 1 75 ? -12.086 -20.158 -8.622 1.00 78.94 75 PRO A C 1
ATOM 620 O O . PRO A 1 75 ? -12.291 -21.027 -7.782 1.00 78.94 75 PRO A O 1
ATOM 623 N N . GLN A 1 76 ? -10.922 -19.509 -8.699 1.00 85.06 76 GLN A N 1
ATOM 624 C CA . GLN A 1 76 ? -9.852 -19.733 -7.725 1.00 85.06 76 GLN A CA 1
ATOM 625 C C . GLN A 1 76 ? -10.158 -19.108 -6.347 1.00 85.06 76 GLN A C 1
ATOM 627 O O . GLN A 1 76 ? -10.597 -17.955 -6.258 1.00 85.06 76 GLN A O 1
ATOM 632 N N . GLU A 1 77 ? -9.820 -19.819 -5.269 1.00 88.75 77 GLU A N 1
ATOM 633 C CA . GLU A 1 77 ? -9.988 -19.353 -3.883 1.00 88.75 77 GLU A CA 1
ATOM 634 C C . GLU A 1 77 ? -8.708 -18.664 -3.366 1.00 88.75 77 GLU A C 1
ATOM 636 O O . GLU A 1 77 ? -7.911 -19.208 -2.596 1.00 88.75 77 GLU A O 1
ATOM 641 N N . LEU A 1 78 ? -8.484 -17.419 -3.804 1.00 88.44 78 LEU A N 1
ATOM 642 C CA . LEU A 1 78 ? -7.292 -16.619 -3.463 1.00 88.44 78 LEU A CA 1
ATOM 643 C C . LEU A 1 78 ? -7.255 -16.102 -2.017 1.00 88.44 78 LEU A C 1
ATOM 645 O O . LEU A 1 78 ? -6.270 -15.497 -1.593 1.00 88.44 78 LEU A O 1
ATOM 649 N N . GLN A 1 79 ? -8.303 -16.340 -1.238 1.00 88.12 79 GLN A N 1
ATOM 650 C CA . GLN A 1 79 ? -8.414 -15.976 0.171 1.00 88.12 79 GLN A CA 1
ATOM 651 C C . GLN A 1 79 ? -7.312 -16.665 0.993 1.00 88.12 79 GLN A C 1
ATOM 653 O O . GLN A 1 79 ? -6.842 -16.089 1.974 1.00 88.12 79 GLN A O 1
ATOM 658 N N . LEU A 1 80 ? -6.828 -17.834 0.547 1.00 83.50 80 LEU A N 1
ATOM 659 C CA . LEU A 1 80 ? -5.696 -18.546 1.152 1.00 83.50 80 LEU A CA 1
ATOM 660 C C . LEU A 1 80 ? -4.407 -17.714 1.190 1.00 83.50 80 LEU A C 1
ATOM 662 O O . LEU A 1 80 ? -3.677 -17.771 2.179 1.00 83.50 80 LEU A O 1
ATOM 666 N N . LEU A 1 81 ? -4.164 -16.873 0.177 1.00 84.25 81 LEU A N 1
ATOM 667 C CA . LEU A 1 81 ? -2.996 -15.983 0.124 1.00 84.25 81 LEU A CA 1
ATOM 668 C C . LEU A 1 81 ? -3.027 -14.890 1.204 1.00 84.25 81 LEU A C 1
ATOM 670 O O . LEU A 1 81 ? -2.039 -14.182 1.391 1.00 84.25 81 LEU A O 1
ATOM 674 N N . ARG A 1 82 ? -4.156 -14.708 1.897 1.00 85.25 82 ARG A N 1
ATOM 675 C CA . ARG A 1 82 ? -4.367 -13.628 2.872 1.00 85.25 82 ARG A CA 1
ATOM 676 C C . ARG A 1 82 ? -4.394 -14.105 4.322 1.00 85.25 82 ARG A C 1
ATOM 678 O O . ARG A 1 82 ? -4.545 -13.274 5.210 1.00 85.25 82 ARG A O 1
ATOM 685 N N . VAL A 1 83 ? -4.270 -15.409 4.574 1.00 89.00 83 VAL A N 1
ATOM 686 C CA . VAL A 1 83 ? -4.436 -15.975 5.924 1.00 89.00 83 VAL A CA 1
ATOM 687 C C . VAL A 1 83 ? -3.227 -15.673 6.812 1.00 89.00 83 VAL A C 1
ATOM 689 O O . VAL A 1 83 ? -3.373 -15.087 7.881 1.00 89.00 83 VAL A O 1
ATOM 692 N N . CYS A 1 84 ? -2.024 -16.067 6.390 1.00 93.38 84 CYS A N 1
ATOM 693 C CA . CYS A 1 84 ? -0.777 -15.766 7.096 1.00 93.38 84 CYS A CA 1
ATOM 694 C C . CYS A 1 84 ? 0.427 -15.823 6.142 1.00 93.38 84 CYS A C 1
ATOM 696 O O . CYS A 1 84 ? 0.321 -16.360 5.041 1.00 93.38 84 CYS A O 1
ATOM 698 N N . LYS A 1 85 ? 1.584 -15.301 6.578 1.00 89.06 85 LYS A N 1
ATOM 699 C CA . LYS A 1 85 ? 2.810 -15.225 5.756 1.00 89.06 85 LYS A CA 1
ATOM 700 C C . LYS A 1 85 ? 3.284 -16.593 5.257 1.00 89.06 85 LYS A C 1
ATOM 702 O O . LYS A 1 85 ? 3.601 -16.732 4.088 1.00 89.06 85 LYS A O 1
ATOM 707 N N . GLN A 1 86 ? 3.267 -17.612 6.120 1.00 94.81 86 GLN A N 1
ATOM 708 C CA . GLN A 1 86 ? 3.682 -18.958 5.721 1.00 94.81 86 GLN A CA 1
ATOM 709 C C . GLN A 1 86 ? 2.773 -19.529 4.621 1.00 94.81 86 GLN A C 1
ATOM 711 O O . GLN A 1 86 ? 3.275 -20.022 3.618 1.00 94.81 86 GLN A O 1
ATOM 716 N N . LEU A 1 87 ? 1.447 -19.432 4.783 1.00 93.81 87 LEU A N 1
ATOM 717 C CA . LEU A 1 87 ? 0.501 -19.872 3.751 1.00 93.81 87 LEU A CA 1
ATOM 718 C C . LEU A 1 87 ? 0.706 -19.093 2.455 1.00 93.81 87 LEU A C 1
ATOM 720 O O . LEU A 1 87 ? 0.717 -19.695 1.391 1.00 93.81 87 LEU A O 1
ATOM 724 N N . HIS A 1 88 ? 0.900 -17.779 2.547 1.00 92.94 88 HIS A N 1
ATOM 725 C CA . HIS A 1 88 ? 1.172 -16.938 1.388 1.00 92.94 88 HIS A CA 1
ATOM 726 C C . HIS A 1 88 ? 2.376 -17.456 0.591 1.00 92.94 88 HIS A C 1
ATOM 728 O O . HIS A 1 88 ? 2.233 -17.758 -0.591 1.00 92.94 88 HIS A O 1
ATOM 734 N N . ASP A 1 89 ? 3.520 -17.645 1.251 1.00 93.62 89 ASP A N 1
ATOM 735 C CA . ASP A 1 89 ? 4.769 -18.067 0.606 1.00 93.62 89 ASP A CA 1
ATOM 736 C C . ASP A 1 89 ? 4.681 -19.475 -0.014 1.00 93.62 89 ASP A C 1
ATOM 738 O O . ASP A 1 89 ? 5.344 -19.764 -1.018 1.00 93.62 89 ASP A O 1
ATOM 742 N N . GLU A 1 90 ? 3.900 -20.376 0.593 1.00 96.69 90 GLU A N 1
ATOM 743 C CA . GLU A 1 90 ? 3.668 -21.736 0.089 1.00 96.69 90 GLU A CA 1
ATOM 744 C C . GLU A 1 90 ? 2.682 -21.734 -1.099 1.00 96.69 90 GLU A C 1
ATOM 746 O O . GLU A 1 90 ? 2.953 -22.336 -2.142 1.00 96.69 90 GLU A O 1
ATOM 751 N N . VAL A 1 91 ? 1.554 -21.031 -0.965 1.00 94.56 91 VAL A N 1
ATOM 752 C CA . VAL A 1 91 ? 0.448 -21.005 -1.937 1.00 94.56 91 VAL A CA 1
ATOM 753 C C . VAL A 1 91 ? 0.804 -20.187 -3.178 1.00 94.56 91 VAL A C 1
ATOM 755 O O . VAL A 1 91 ? 0.482 -20.610 -4.288 1.00 94.56 91 VAL A O 1
ATOM 758 N N . GLU A 1 92 ? 1.482 -19.045 -3.029 1.00 93.56 92 GLU A N 1
ATOM 759 C CA . GLU A 1 92 ? 1.841 -18.160 -4.147 1.00 93.56 92 GLU A CA 1
ATOM 760 C C . GLU A 1 92 ? 2.671 -18.909 -5.193 1.00 93.56 92 GLU A C 1
ATOM 762 O O . GLU A 1 92 ? 2.385 -18.843 -6.391 1.00 93.56 92 GLU A O 1
ATOM 767 N N . LYS A 1 93 ? 3.656 -19.693 -4.746 1.00 93.38 93 LYS A N 1
ATOM 768 C CA . LYS A 1 93 ? 4.512 -20.484 -5.637 1.00 93.38 93 LYS A CA 1
ATOM 769 C C . LYS A 1 93 ? 3.702 -21.475 -6.463 1.00 93.38 93 LYS A C 1
ATOM 771 O O . LYS A 1 93 ? 3.937 -21.595 -7.664 1.00 93.38 93 LYS A O 1
ATOM 776 N N . LEU A 1 94 ? 2.749 -22.172 -5.846 1.00 95.19 94 LEU A N 1
ATOM 777 C CA . LEU A 1 94 ? 1.877 -23.126 -6.537 1.00 95.19 94 LEU A CA 1
ATOM 778 C C . LEU A 1 94 ? 0.951 -22.407 -7.518 1.00 95.19 94 LEU A C 1
ATOM 780 O O . LEU A 1 94 ? 0.879 -22.786 -8.686 1.00 95.19 94 LEU A O 1
ATOM 784 N N . TYR A 1 95 ? 0.315 -21.328 -7.065 1.00 93.88 95 TYR A N 1
ATOM 785 C CA . TYR A 1 95 ? -0.591 -20.522 -7.872 1.00 93.88 95 TYR A CA 1
ATOM 786 C C . TYR A 1 95 ? 0.089 -19.971 -9.130 1.00 93.88 95 TYR A C 1
ATOM 788 O O . TYR A 1 95 ? -0.457 -20.104 -10.225 1.00 93.88 95 TYR A O 1
ATOM 796 N N . LEU A 1 96 ? 1.286 -19.395 -8.993 1.00 90.50 96 LEU A N 1
ATOM 797 C CA . LEU A 1 96 ? 2.013 -18.785 -10.106 1.00 90.50 96 LEU A CA 1
ATOM 798 C C . LEU A 1 96 ? 2.648 -19.814 -11.048 1.00 90.50 96 LEU A C 1
ATOM 800 O O . LEU A 1 96 ? 2.725 -19.564 -12.247 1.00 90.50 96 LEU A O 1
ATOM 804 N N . SER A 1 97 ? 3.115 -20.955 -10.530 1.00 94.69 97 SER A N 1
ATOM 805 C CA . SER A 1 97 ? 3.834 -21.948 -11.345 1.00 94.69 97 SER A CA 1
ATOM 806 C C . SER A 1 97 ? 2.929 -22.950 -12.059 1.00 94.69 97 SER A C 1
ATOM 808 O O . SER A 1 97 ? 3.316 -23.460 -13.110 1.00 94.69 97 SER A O 1
ATOM 810 N N . LYS A 1 98 ? 1.746 -23.252 -11.508 1.00 94.62 98 LYS A N 1
ATOM 811 C CA . LYS A 1 98 ? 0.859 -24.305 -12.031 1.00 94.62 98 LYS A CA 1
ATOM 812 C C . LYS A 1 98 ? -0.343 -23.786 -12.819 1.00 94.62 98 LYS A C 1
ATOM 814 O O . LYS A 1 98 ? -1.002 -24.581 -13.483 1.00 94.62 98 LYS A O 1
ATOM 819 N N . ASN A 1 99 ? -0.624 -22.482 -12.789 1.00 90.31 99 ASN A N 1
ATOM 820 C CA . ASN A 1 99 ? -1.680 -21.886 -13.607 1.00 90.31 99 ASN A CA 1
ATOM 821 C C . ASN A 1 99 ? -1.127 -21.204 -14.857 1.00 90.31 99 ASN A C 1
ATOM 823 O O . ASN A 1 99 ? -0.084 -20.552 -14.834 1.00 90.31 99 ASN A O 1
ATOM 827 N N . MET A 1 100 ? -1.894 -21.276 -15.942 1.00 89.69 100 MET A N 1
ATOM 828 C CA . MET A 1 100 ? -1.688 -20.460 -17.129 1.00 89.69 100 MET A CA 1
ATOM 829 C C . MET A 1 100 ? -2.503 -19.170 -17.012 1.00 89.69 100 MET A C 1
ATOM 831 O O . MET A 1 100 ? -3.734 -19.191 -17.025 1.00 89.69 100 MET A O 1
ATOM 835 N N . PHE A 1 101 ? -1.819 -18.034 -16.935 1.00 86.00 101 PHE A N 1
ATOM 836 C CA . PHE A 1 101 ? -2.469 -16.728 -16.881 1.00 86.00 101 PHE A CA 1
ATOM 837 C C . PHE A 1 101 ? -2.857 -16.278 -18.290 1.00 86.00 101 PHE A C 1
ATOM 839 O O . PHE A 1 101 ? -2.001 -16.008 -19.132 1.00 86.00 101 PHE A O 1
ATOM 846 N N . VAL A 1 102 ? -4.160 -16.205 -18.548 1.00 81.50 102 VAL A N 1
ATOM 847 C CA . VAL A 1 102 ? -4.717 -15.682 -19.794 1.00 81.50 102 VAL A CA 1
ATOM 848 C C . VAL A 1 102 ? -4.914 -14.186 -19.626 1.00 81.50 102 VAL A C 1
ATOM 850 O O . VAL A 1 102 ? -5.757 -13.718 -18.857 1.00 81.50 102 VAL A O 1
ATOM 853 N N . LEU A 1 103 ? -4.098 -13.436 -20.349 1.00 75.31 103 LEU A N 1
ATOM 854 C CA . LEU A 1 103 ? -4.086 -11.986 -20.309 1.00 75.31 103 LEU A CA 1
ATOM 855 C C . LEU A 1 103 ? -4.943 -11.451 -21.470 1.00 75.31 103 LEU A C 1
ATOM 857 O O . LEU A 1 103 ? -4.880 -12.008 -22.569 1.00 75.31 103 LEU A O 1
ATOM 861 N N . PRO A 1 104 ? -5.772 -10.412 -21.267 1.00 63.25 104 PRO A N 1
ATOM 862 C CA . PRO A 1 104 ? -6.589 -9.852 -22.338 1.00 63.25 104 PRO A CA 1
ATOM 863 C C . PRO A 1 104 ? -5.724 -9.356 -23.512 1.00 63.25 104 PRO A C 1
ATOM 865 O O . PRO A 1 104 ? -4.600 -8.893 -23.294 1.00 63.25 104 PRO A O 1
ATOM 868 N N . PRO A 1 105 ? -6.236 -9.379 -24.760 1.00 46.50 105 PRO A N 1
ATOM 869 C CA . PRO A 1 105 ? -5.638 -8.585 -25.828 1.00 46.50 105 PRO A CA 1
ATOM 870 C C . PRO A 1 105 ? -5.606 -7.136 -25.333 1.00 46.50 105 PRO A C 1
ATOM 872 O O . PRO A 1 105 ? -6.581 -6.682 -24.737 1.00 46.50 105 PRO A O 1
ATOM 875 N N . TYR A 1 106 ? -4.473 -6.453 -25.498 1.00 52.88 106 TYR A N 1
ATOM 876 C CA . TYR A 1 106 ? -4.171 -5.166 -24.854 1.00 52.88 106 TYR A CA 1
ATOM 877 C C . TYR A 1 106 ? -3.776 -5.234 -23.371 1.00 52.88 106 TYR A C 1
ATOM 879 O O . TYR A 1 106 ? -3.772 -4.204 -22.713 1.00 52.88 106 TYR A O 1
ATOM 887 N N . PHE A 1 107 ? -3.373 -6.383 -22.822 1.00 54.62 107 PHE A N 1
ATOM 888 C CA . PHE A 1 107 ? -2.793 -6.428 -21.472 1.00 54.62 107 PHE A CA 1
ATOM 889 C C . PHE A 1 107 ? -1.566 -5.521 -21.316 1.00 54.62 107 PHE A C 1
ATOM 891 O O . PHE A 1 107 ? -1.374 -4.951 -20.252 1.00 54.62 107 PHE A O 1
ATOM 898 N N . GLU A 1 108 ? -0.752 -5.340 -22.357 1.00 49.69 108 GLU A N 1
ATOM 899 C CA . GLU A 1 108 ? 0.393 -4.423 -22.290 1.00 49.69 108 GLU A CA 1
ATOM 900 C C . GLU A 1 108 ? -0.012 -2.957 -22.071 1.00 49.69 108 GLU A C 1
ATOM 902 O O . GLU A 1 108 ? 0.577 -2.359 -21.184 1.00 49.69 108 GLU A O 1
ATOM 907 N N . PRO A 1 109 ? -1.000 -2.371 -22.783 1.00 46.25 109 PRO A N 1
ATOM 908 C CA . PRO A 1 109 ? -1.491 -1.008 -22.516 1.00 46.25 109 PRO A CA 1
ATOM 909 C C . PRO A 1 109 ? -2.656 -0.898 -21.503 1.00 46.25 109 PRO A C 1
ATOM 911 O O . PRO A 1 109 ? -2.909 0.186 -20.989 1.00 46.25 109 PRO A O 1
ATOM 914 N N . CYS A 1 110 ? -3.371 -1.981 -21.186 1.00 42.56 110 CYS A N 1
ATOM 915 C CA . CYS A 1 110 ? -4.492 -2.033 -20.227 1.00 42.56 110 CYS A CA 1
ATOM 916 C C . CYS A 1 110 ? -4.166 -2.856 -18.976 1.00 42.56 110 CYS A C 1
ATOM 918 O O . CYS A 1 110 ? -5.072 -3.284 -18.256 1.00 42.56 110 CYS A O 1
ATOM 920 N N . GLY A 1 111 ? -2.887 -3.138 -18.745 1.00 46.72 111 GLY A N 1
ATOM 921 C CA . GLY A 1 111 ? -2.469 -4.086 -17.729 1.00 46.72 111 GLY A CA 1
ATOM 922 C C . GLY A 1 111 ? -2.988 -3.733 -16.333 1.00 46.72 111 GLY A C 1
ATOM 923 O O . GLY A 1 111 ? -3.308 -2.568 -16.062 1.00 46.72 111 GLY A O 1
ATOM 924 N N . PRO A 1 112 ? -2.995 -4.705 -15.402 1.00 44.06 112 PRO A N 1
ATOM 925 C CA . PRO A 1 112 ? -3.202 -4.476 -13.969 1.00 44.06 112 PRO A CA 1
ATOM 926 C C . PRO A 1 112 ? -2.405 -3.284 -13.439 1.00 44.06 112 PRO A C 1
ATOM 928 O O . PRO A 1 112 ? -2.795 -2.652 -12.466 1.00 44.06 112 PRO A O 1
ATOM 931 N N . PHE A 1 113 ? -1.278 -2.993 -14.091 1.00 43.00 113 PHE A N 1
ATOM 932 C CA . PHE A 1 113 ? -0.313 -1.975 -13.707 1.00 43.00 113 PHE A CA 1
ATOM 933 C C . PHE A 1 113 ? -0.527 -0.618 -14.401 1.00 43.00 113 PHE A C 1
ATOM 935 O O . PHE A 1 113 ? 0.178 0.331 -14.069 1.00 43.00 113 PHE A O 1
ATOM 942 N N . ILE A 1 114 ? -1.473 -0.503 -15.346 1.00 44.56 114 ILE A N 1
ATOM 943 C CA . ILE A 1 114 ? -1.728 0.733 -16.112 1.00 44.56 114 ILE A CA 1
ATOM 944 C C . ILE A 1 114 ? -3.096 1.343 -15.801 1.00 44.56 114 ILE A C 1
ATOM 946 O O . ILE A 1 114 ? -3.188 2.558 -15.653 1.00 44.56 114 ILE A O 1
ATOM 950 N N . ALA A 1 115 ? -4.152 0.530 -15.678 1.00 38.31 115 ALA A N 1
ATOM 951 C CA . ALA A 1 115 ? -5.519 1.041 -15.499 1.00 38.31 115 ALA A CA 1
ATOM 952 C C . ALA A 1 115 ? -6.114 0.801 -14.097 1.00 38.31 115 ALA A C 1
ATOM 954 O O . ALA A 1 115 ? -7.086 1.455 -13.727 1.00 38.31 115 ALA A O 1
ATOM 955 N N . GLN A 1 116 ? -5.526 -0.090 -13.286 1.00 40.03 116 GLN A N 1
ATOM 956 C CA . GLN A 1 116 ? -5.985 -0.393 -11.917 1.00 40.03 116 GLN A CA 1
ATOM 957 C C . GLN A 1 116 ? -5.090 0.119 -10.790 1.00 40.03 116 GLN A C 1
ATOM 959 O O . GLN A 1 116 ? -5.326 -0.165 -9.615 1.00 40.03 116 GLN A O 1
ATOM 964 N N . THR A 1 117 ? -4.171 1.014 -11.125 1.00 41.50 117 THR A N 1
ATOM 965 C CA . THR A 1 117 ? -3.334 1.801 -10.208 1.00 41.50 117 THR A CA 1
ATOM 966 C C . THR A 1 117 ? -4.139 2.733 -9.272 1.00 41.50 117 THR A C 1
ATOM 968 O O . THR A 1 117 ? -3.554 3.554 -8.570 1.00 41.50 117 THR A O 1
ATOM 971 N N . ILE A 1 118 ? -5.479 2.660 -9.267 1.00 40.72 118 ILE A N 1
ATOM 972 C CA . ILE A 1 118 ? -6.368 3.600 -8.566 1.00 40.72 118 ILE A CA 1
ATOM 973 C C . ILE A 1 118 ? -7.075 2.982 -7.344 1.00 40.72 118 ILE A C 1
ATOM 975 O O . ILE A 1 118 ? -7.370 3.739 -6.427 1.00 40.72 118 ILE A O 1
ATOM 979 N N . ALA A 1 119 ? -7.308 1.660 -7.274 1.00 32.03 119 ALA A N 1
ATOM 980 C CA . ALA A 1 119 ? -8.144 1.080 -6.203 1.00 32.03 119 ALA A CA 1
ATOM 981 C C . ALA A 1 119 ? -7.512 -0.068 -5.386 1.00 32.03 119 ALA A C 1
ATOM 983 O O . ALA A 1 119 ? -7.718 -0.119 -4.179 1.00 32.03 119 ALA A O 1
ATOM 984 N N . PHE A 1 120 ? -6.721 -0.971 -5.985 1.00 32.97 120 PHE A N 1
ATOM 985 C CA . PHE A 1 120 ? -6.122 -2.108 -5.247 1.00 32.97 120 PHE A CA 1
ATOM 986 C C . PHE A 1 120 ? -4.669 -1.886 -4.803 1.00 32.97 120 PHE A C 1
ATOM 988 O O . PHE A 1 120 ? -4.178 -2.537 -3.884 1.00 32.97 120 PHE A O 1
ATOM 995 N N . ASP A 1 121 ? -4.024 -0.868 -5.364 1.00 40.22 121 ASP A N 1
ATOM 996 C CA . ASP A 1 121 ? -2.720 -0.346 -4.941 1.00 40.22 121 ASP A CA 1
ATOM 997 C C . ASP A 1 121 ? -2.793 0.465 -3.624 1.00 40.22 121 ASP A C 1
ATOM 999 O O . ASP A 1 121 ? -1.817 1.098 -3.215 1.00 40.22 121 ASP A O 1
ATOM 1003 N N . CYS A 1 122 ? -3.957 0.467 -2.963 1.00 38.25 122 CYS A N 1
ATOM 1004 C CA . CYS A 1 122 ? -4.185 1.105 -1.668 1.00 38.25 122 CYS A CA 1
ATOM 1005 C C . CYS A 1 122 ? -3.495 0.376 -0.499 1.00 38.25 122 CYS A C 1
ATOM 1007 O O . CYS A 1 122 ? -3.376 0.978 0.562 1.00 38.25 122 CYS A O 1
ATOM 1009 N N . LEU A 1 123 ? -3.025 -0.875 -0.668 1.00 35.19 123 LEU A N 1
ATOM 1010 C CA . LEU A 1 123 ? -2.408 -1.659 0.423 1.00 35.19 123 LEU A CA 1
ATOM 1011 C C . LEU A 1 123 ? -1.188 -2.528 0.044 1.00 35.19 123 LEU A C 1
ATOM 1013 O O . LEU A 1 123 ? -0.422 -2.879 0.935 1.00 35.19 123 LEU A O 1
ATOM 1017 N N . ALA A 1 124 ? -0.961 -2.880 -1.227 1.00 34.97 124 ALA A N 1
ATOM 1018 C CA . ALA A 1 124 ? 0.175 -3.724 -1.622 1.00 34.97 124 ALA A CA 1
ATOM 1019 C C . ALA A 1 124 ? 1.215 -2.906 -2.398 1.00 34.97 124 ALA A C 1
ATOM 1021 O O . ALA A 1 124 ? 0.914 -2.308 -3.427 1.00 34.97 124 ALA A O 1
ATOM 1022 N N . GLY A 1 125 ? 2.429 -2.841 -1.858 1.00 41.03 125 GLY A N 1
ATOM 1023 C CA . GLY A 1 125 ? 3.498 -1.980 -2.339 1.00 41.03 125 GLY A CA 1
ATOM 1024 C C . GLY A 1 125 ? 3.878 -2.155 -3.813 1.00 41.03 125 GLY A C 1
ATOM 1025 O O . GLY A 1 125 ? 3.781 -3.229 -4.399 1.00 41.03 125 GLY A O 1
ATOM 1026 N N . ALA A 1 126 ? 4.470 -1.081 -4.340 1.00 45.72 126 ALA A N 1
ATOM 1027 C CA . ALA A 1 126 ? 5.678 -1.205 -5.146 1.00 45.72 126 ALA A CA 1
ATOM 1028 C C . ALA A 1 126 ? 5.571 -2.020 -6.448 1.00 45.72 126 ALA A C 1
ATOM 1030 O O . ALA A 1 126 ? 6.309 -2.986 -6.639 1.00 45.72 126 ALA A O 1
ATOM 1031 N N . ARG A 1 127 ? 4.741 -1.598 -7.409 1.00 43.91 127 ARG A N 1
ATOM 1032 C CA . ARG A 1 127 ? 4.992 -1.951 -8.816 1.00 43.91 127 ARG A CA 1
ATOM 1033 C C . ARG A 1 127 ? 5.614 -0.763 -9.533 1.00 43.91 127 ARG A C 1
ATOM 1035 O O . ARG A 1 127 ? 5.127 0.359 -9.432 1.00 43.91 127 ARG A O 1
ATOM 1042 N N . GLY A 1 128 ? 6.761 -1.034 -10.156 1.00 47.22 128 GLY A N 1
ATOM 1043 C CA . GLY A 1 128 ? 7.663 -0.045 -10.733 1.00 47.22 128 GLY A CA 1
ATOM 1044 C C . GLY A 1 128 ? 6.979 0.903 -11.712 1.00 47.22 128 GLY A C 1
ATOM 1045 O O . GLY A 1 128 ? 5.954 0.587 -12.312 1.00 47.22 128 GLY A O 1
ATOM 1046 N N . LEU A 1 129 ? 7.577 2.083 -11.854 1.00 52.81 129 LEU A N 1
ATOM 1047 C CA . LEU A 1 129 ? 7.131 3.129 -12.767 1.00 52.81 129 LEU A CA 1
ATOM 1048 C C . LEU A 1 129 ? 6.850 2.567 -14.155 1.00 52.81 129 LEU A C 1
ATOM 1050 O O . LEU A 1 129 ? 7.697 1.878 -14.728 1.00 52.81 129 LEU A O 1
ATOM 1054 N N . ASN A 1 130 ? 5.660 2.864 -14.678 1.00 58.75 130 ASN A N 1
ATOM 1055 C CA . ASN A 1 130 ? 5.268 2.410 -16.002 1.00 58.75 130 ASN A CA 1
ATOM 1056 C C . ASN A 1 130 ? 6.248 2.931 -17.075 1.00 58.75 130 ASN A C 1
ATOM 1058 O O . ASN A 1 130 ? 6.920 3.948 -16.899 1.00 58.75 130 ASN A O 1
ATOM 1062 N N . HIS A 1 131 ? 6.309 2.232 -18.208 1.00 52.75 131 HIS A N 1
ATOM 1063 C CA . HIS A 1 131 ? 7.135 2.616 -19.357 1.00 52.75 131 HIS A CA 1
ATOM 1064 C C . HIS A 1 131 ? 6.851 4.052 -19.838 1.00 52.75 131 HIS A C 1
ATOM 1066 O O . HIS A 1 131 ? 7.762 4.777 -20.220 1.00 52.75 131 HIS A O 1
ATOM 1072 N N . TRP A 1 132 ? 5.598 4.502 -19.713 1.00 61.38 132 TRP A N 1
ATOM 1073 C CA . TRP A 1 132 ? 5.169 5.846 -20.096 1.00 61.38 132 TRP A CA 1
ATOM 1074 C C . TRP A 1 132 ? 5.887 6.960 -19.313 1.00 61.38 132 TRP A C 1
ATOM 1076 O O . TRP A 1 132 ? 6.257 7.966 -19.914 1.00 61.38 132 TRP A O 1
ATOM 1086 N N . PHE A 1 133 ? 6.156 6.804 -18.011 1.00 62.47 133 PHE A N 1
ATOM 1087 C CA . PHE A 1 133 ? 6.929 7.795 -17.243 1.00 62.47 133 PHE A CA 1
ATOM 1088 C C . PHE A 1 133 ? 8.371 7.912 -17.745 1.00 62.47 133 PHE A C 1
ATOM 1090 O O . PHE A 1 133 ? 8.956 8.993 -17.682 1.00 62.47 133 PHE A O 1
ATOM 1097 N N . TRP A 1 134 ? 8.929 6.819 -18.265 1.00 63.34 134 TRP A N 1
ATOM 1098 C CA . TRP A 1 134 ? 10.271 6.799 -18.841 1.00 63.34 134 TRP A CA 1
ATOM 1099 C C . TRP A 1 134 ? 10.307 7.397 -20.248 1.00 63.34 134 TRP A C 1
ATOM 1101 O O . TRP A 1 134 ? 11.247 8.114 -20.571 1.00 63.34 134 TRP A O 1
ATOM 1111 N N . GLU A 1 135 ? 9.273 7.176 -21.060 1.00 60.66 135 GLU A N 1
ATOM 1112 C CA . GLU A 1 135 ? 9.154 7.772 -22.400 1.00 60.66 135 GLU A CA 1
ATOM 1113 C C . GLU A 1 135 ? 8.847 9.275 -22.359 1.00 60.66 135 GLU A C 1
ATOM 1115 O O . GLU A 1 135 ? 9.310 10.021 -23.216 1.00 60.66 135 GLU A O 1
ATOM 1120 N N . ASN A 1 136 ? 8.126 9.752 -21.340 1.00 61.53 136 ASN A N 1
ATOM 1121 C CA . ASN A 1 136 ? 7.764 11.168 -21.188 1.00 61.53 136 ASN A CA 1
ATOM 1122 C C . ASN A 1 136 ? 8.765 11.960 -20.323 1.00 61.53 136 ASN A C 1
ATOM 1124 O O . ASN A 1 136 ? 8.438 13.020 -19.781 1.00 61.53 136 ASN A O 1
ATOM 1128 N N . GLN A 1 137 ? 10.002 11.466 -20.199 1.00 57.34 137 GLN A N 1
ATOM 1129 C CA . GLN A 1 137 ? 11.066 12.077 -19.393 1.00 57.34 137 GLN A CA 1
ATOM 1130 C C . GLN A 1 137 ? 11.438 13.502 -19.817 1.00 57.34 137 GLN A C 1
ATOM 1132 O O . GLN A 1 137 ? 11.899 14.284 -18.981 1.00 57.34 137 GLN A O 1
ATOM 1137 N N . GLU A 1 138 ? 11.224 13.857 -21.088 1.00 56.38 138 GLU A N 1
ATOM 1138 C CA . GLU A 1 138 ? 11.537 15.189 -21.625 1.00 56.38 138 GLU A CA 1
ATOM 1139 C C . GLU A 1 138 ? 10.812 16.319 -20.877 1.00 56.38 138 GLU A C 1
ATOM 1141 O O . GLU A 1 138 ? 11.298 17.448 -20.852 1.00 56.38 138 GLU A O 1
ATOM 1146 N N . ILE A 1 139 ? 9.703 16.009 -20.195 1.00 58.12 139 ILE A N 1
ATOM 1147 C CA . ILE A 1 139 ? 8.940 16.964 -19.384 1.00 58.12 139 ILE A CA 1
ATOM 1148 C C . ILE A 1 139 ? 9.654 17.292 -18.059 1.00 58.12 139 ILE A C 1
ATOM 1150 O O . ILE A 1 139 ? 9.533 18.409 -17.558 1.00 58.12 139 ILE A O 1
ATOM 1154 N N . TYR A 1 140 ? 10.397 16.343 -17.479 1.00 57.91 140 TYR A N 1
ATOM 1155 C CA . TYR A 1 140 ? 10.873 16.429 -16.089 1.00 57.91 140 TYR A CA 1
ATOM 1156 C C . TYR A 1 140 ? 12.386 16.629 -15.959 1.00 57.91 140 TYR A C 1
ATOM 1158 O O . TYR A 1 140 ? 12.840 17.259 -15.005 1.00 57.91 140 TYR A O 1
ATOM 1166 N N . THR A 1 141 ? 13.174 16.156 -16.926 1.00 65.69 141 THR A N 1
ATOM 1167 C CA . THR A 1 141 ? 14.621 16.408 -16.992 1.00 65.69 141 THR A CA 1
ATOM 1168 C C . THR A 1 141 ? 15.006 16.856 -18.398 1.00 65.69 141 THR A C 1
ATOM 1170 O O . THR A 1 141 ? 15.505 16.043 -19.186 1.00 65.69 141 THR A O 1
ATOM 1173 N N . PRO A 1 142 ? 14.783 18.138 -18.748 1.00 62.16 142 PRO A N 1
ATOM 1174 C CA . PRO A 1 142 ? 15.143 18.636 -20.065 1.00 62.16 142 PRO A CA 1
ATOM 1175 C C . PRO A 1 142 ? 16.638 18.383 -20.308 1.00 62.16 142 PRO A C 1
ATOM 1177 O O . PRO A 1 142 ? 17.483 18.754 -19.492 1.00 62.16 142 PRO A O 1
ATOM 1180 N N . ASN A 1 143 ? 16.953 17.738 -21.435 1.00 72.38 143 ASN A N 1
ATOM 1181 C CA . ASN A 1 143 ? 18.301 17.413 -21.937 1.00 72.38 143 ASN A CA 1
ATOM 1182 C C . ASN A 1 143 ? 18.972 16.111 -21.451 1.00 72.38 143 ASN A C 1
ATOM 1184 O O . ASN A 1 143 ? 20.109 15.855 -21.856 1.00 72.38 143 ASN A O 1
ATOM 1188 N N . THR A 1 144 ? 18.319 15.255 -20.656 1.00 74.94 144 THR A N 1
ATOM 1189 C CA . THR A 1 144 ? 18.886 13.936 -20.293 1.00 74.94 144 THR A CA 1
ATOM 1190 C C . THR A 1 144 ? 17.922 12.812 -20.650 1.00 74.94 144 THR A C 1
ATOM 1192 O O . THR A 1 144 ? 16.852 12.713 -20.065 1.00 74.94 144 THR A O 1
ATOM 1195 N N . THR A 1 145 ? 18.309 11.957 -21.600 1.00 79.12 145 THR A N 1
ATOM 1196 C CA . THR A 1 145 ? 17.568 10.728 -21.917 1.00 79.12 145 THR A CA 1
ATOM 1197 C C . THR A 1 145 ? 17.889 9.637 -20.897 1.00 79.12 145 THR A C 1
ATOM 1199 O O . THR A 1 145 ? 18.990 9.616 -20.339 1.00 79.12 145 THR A O 1
ATOM 1202 N N . PHE A 1 146 ? 16.968 8.695 -20.684 1.00 75.50 146 PHE A N 1
ATOM 1203 C CA . PHE A 1 146 ? 17.137 7.581 -19.744 1.00 75.50 146 PHE A CA 1
ATOM 1204 C C . PHE A 1 146 ? 18.473 6.837 -19.921 1.00 75.50 146 PHE A C 1
ATOM 1206 O O . PHE A 1 146 ? 19.181 6.561 -18.947 1.00 75.50 146 PHE A O 1
ATOM 1213 N N . ASP A 1 147 ? 18.877 6.589 -21.170 1.00 79.25 147 ASP A N 1
ATOM 1214 C CA . ASP A 1 147 ? 20.134 5.908 -21.504 1.00 79.25 147 ASP A CA 1
ATOM 1215 C C . ASP A 1 147 ? 21.384 6.674 -21.060 1.00 79.25 147 ASP A C 1
ATOM 1217 O O . ASP A 1 147 ? 22.413 6.063 -20.778 1.00 79.25 147 ASP A O 1
ATOM 1221 N N . LYS A 1 148 ? 21.289 8.002 -20.936 1.00 84.25 148 LYS A N 1
ATOM 1222 C CA . LYS A 1 148 ? 22.374 8.874 -20.464 1.00 84.25 148 LYS A CA 1
ATOM 1223 C C . LYS A 1 148 ? 22.394 9.036 -18.944 1.00 84.25 148 LYS A C 1
ATOM 1225 O O . LYS A 1 148 ? 23.368 9.562 -18.410 1.00 84.25 148 LYS A O 1
ATOM 1230 N N . MET A 1 149 ? 21.346 8.602 -18.242 1.00 83.31 149 MET A N 1
ATOM 1231 C CA . MET A 1 149 ? 21.312 8.644 -16.783 1.00 83.31 149 MET A CA 1
ATOM 1232 C C . MET A 1 149 ? 22.194 7.554 -16.179 1.00 83.31 149 MET A C 1
ATOM 1234 O O . MET A 1 149 ? 22.120 6.382 -16.551 1.00 83.31 149 MET A O 1
ATOM 1238 N N . THR A 1 150 ? 22.971 7.931 -15.168 1.00 87.88 150 THR A N 1
ATOM 1239 C CA . THR A 1 150 ? 23.632 6.974 -14.276 1.00 87.88 150 THR A CA 1
ATOM 1240 C C . THR A 1 150 ? 22.594 6.140 -13.519 1.00 87.88 150 THR A C 1
ATOM 1242 O O . THR A 1 150 ? 21.459 6.572 -13.308 1.00 87.88 150 THR A O 1
ATOM 1245 N N . ALA A 1 151 ? 22.986 4.959 -13.032 1.00 81.31 151 ALA A N 1
ATOM 1246 C CA . ALA A 1 151 ? 22.105 4.119 -12.214 1.00 81.31 151 ALA A CA 1
ATOM 1247 C C . ALA A 1 151 ? 21.533 4.874 -10.998 1.00 81.31 151 ALA A C 1
ATOM 1249 O O . ALA A 1 151 ? 20.363 4.709 -10.661 1.00 81.31 151 ALA A O 1
ATOM 1250 N N . ARG A 1 152 ? 22.333 5.759 -10.382 1.00 82.25 152 ARG A N 1
ATOM 1251 C CA . ARG A 1 152 ? 21.888 6.602 -9.268 1.00 82.25 152 ARG A CA 1
ATOM 1252 C C . ARG A 1 152 ? 20.815 7.603 -9.693 1.00 82.25 152 ARG A C 1
ATOM 1254 O O . ARG A 1 152 ? 19.796 7.696 -9.026 1.00 82.25 152 ARG A O 1
ATOM 1261 N N . GLN A 1 153 ? 21.006 8.293 -10.816 1.00 81.88 153 GLN A N 1
ATOM 1262 C CA . GLN A 1 153 ? 20.010 9.232 -11.343 1.00 81.88 153 GLN A CA 1
ATOM 1263 C C . GLN A 1 153 ? 18.695 8.534 -11.702 1.00 81.88 153 GLN A C 1
ATOM 1265 O O . GLN A 1 153 ? 17.629 9.067 -11.414 1.00 81.88 153 GLN A O 1
ATOM 1270 N N . ARG A 1 154 ? 18.756 7.321 -12.268 1.00 80.25 154 ARG A N 1
ATOM 1271 C CA . ARG A 1 154 ? 17.555 6.511 -12.536 1.00 80.25 154 ARG A CA 1
ATOM 1272 C C . ARG A 1 154 ? 16.827 6.144 -11.246 1.00 80.25 154 ARG A C 1
ATOM 1274 O O . ARG A 1 154 ? 15.605 6.215 -11.207 1.00 80.25 154 ARG A O 1
ATOM 1281 N N . LEU A 1 155 ? 17.567 5.787 -10.194 1.00 78.38 155 LEU A N 1
ATOM 1282 C CA . LEU A 1 155 ? 17.001 5.489 -8.878 1.00 78.38 155 LEU A CA 1
ATOM 1283 C C . LEU A 1 155 ? 16.354 6.726 -8.238 1.00 78.38 155 LEU A C 1
ATOM 1285 O O . LEU A 1 155 ? 15.242 6.631 -7.729 1.00 78.38 155 LEU A O 1
ATOM 1289 N N . ASP A 1 156 ? 17.021 7.881 -8.287 1.00 79.44 156 ASP A N 1
ATOM 1290 C CA . ASP A 1 156 ? 16.501 9.134 -7.728 1.00 79.44 156 ASP A CA 1
ATOM 1291 C C . ASP A 1 156 ? 15.253 9.609 -8.490 1.00 79.44 156 ASP A C 1
ATOM 1293 O O . ASP A 1 156 ? 14.254 9.970 -7.867 1.00 79.44 156 ASP A O 1
ATOM 1297 N N . PHE A 1 157 ? 15.257 9.525 -9.825 1.00 80.88 157 PHE A N 1
ATOM 1298 C CA . PHE A 1 157 ? 14.060 9.756 -10.637 1.00 80.88 157 PHE A CA 1
ATOM 1299 C C . PHE A 1 157 ? 12.948 8.785 -10.241 1.00 80.88 157 PHE A C 1
ATOM 1301 O O . PHE A 1 157 ? 11.809 9.195 -10.010 1.00 80.88 157 PHE A O 1
ATOM 1308 N N . ALA A 1 158 ? 13.291 7.501 -10.089 1.00 76.19 158 ALA A N 1
ATOM 1309 C CA . ALA A 1 158 ? 12.307 6.496 -9.748 1.00 76.19 158 ALA A CA 1
ATOM 1310 C C . ALA A 1 158 ? 11.634 6.781 -8.397 1.00 76.19 158 ALA A C 1
ATOM 1312 O O . ALA A 1 158 ? 10.420 6.631 -8.232 1.00 76.19 158 ALA A O 1
ATOM 1313 N N . TYR A 1 159 ? 12.438 7.237 -7.441 1.00 78.75 159 TYR A N 1
ATOM 1314 C CA . TYR A 1 159 ? 12.007 7.635 -6.114 1.00 78.75 159 TYR A CA 1
ATOM 1315 C C . TYR A 1 159 ? 11.085 8.863 -6.132 1.00 78.75 159 TYR A C 1
ATOM 1317 O O . TYR A 1 159 ? 10.036 8.861 -5.476 1.00 78.75 159 TYR A O 1
ATOM 1325 N N . GLN A 1 160 ? 11.443 9.897 -6.895 1.00 79.50 160 GLN A N 1
ATOM 1326 C CA . GLN A 1 160 ? 10.657 11.129 -7.011 1.00 79.50 160 GLN A CA 1
ATOM 1327 C C . GLN A 1 160 ? 9.293 10.877 -7.654 1.00 79.50 160 GLN A C 1
ATOM 1329 O O . GLN A 1 160 ? 8.271 11.322 -7.131 1.00 79.50 160 GLN A O 1
ATOM 1334 N N . GLU A 1 161 ? 9.250 10.107 -8.737 1.00 79.19 161 GLU A N 1
ATOM 1335 C CA . GLU A 1 161 ? 7.993 9.790 -9.414 1.00 79.19 161 GLU A CA 1
ATOM 1336 C C . GLU A 1 161 ? 7.089 8.899 -8.562 1.00 79.19 161 GLU A C 1
ATOM 1338 O O . GLU A 1 161 ? 5.882 9.131 -8.461 1.00 79.19 161 GLU A O 1
ATOM 1343 N N . SER A 1 162 ? 7.679 7.933 -7.860 1.00 73.06 162 SER A N 1
ATOM 1344 C CA . SER A 1 162 ? 6.960 7.097 -6.898 1.00 73.06 162 SER A CA 1
ATOM 1345 C C . SER A 1 162 ? 6.339 7.932 -5.772 1.00 73.06 162 SER A C 1
ATOM 1347 O O . SER A 1 162 ? 5.169 7.754 -5.431 1.00 73.06 162 SER A O 1
ATOM 1349 N N . SER A 1 163 ? 7.098 8.892 -5.242 1.00 74.69 163 SER A N 1
ATOM 1350 C CA . SER A 1 163 ? 6.635 9.862 -4.244 1.00 74.69 163 SER A CA 1
ATOM 1351 C C . SER A 1 163 ? 5.492 10.732 -4.771 1.00 74.69 163 SER A C 1
ATOM 1353 O O . SER A 1 163 ? 4.461 10.905 -4.123 1.00 74.69 163 SER A O 1
ATOM 1355 N N . ARG A 1 164 ? 5.627 11.243 -5.998 1.00 78.56 164 ARG A N 1
ATOM 1356 C CA . ARG A 1 164 ? 4.591 12.045 -6.659 1.00 78.56 164 ARG A CA 1
ATOM 1357 C C . ARG A 1 164 ? 3.292 11.260 -6.831 1.00 78.56 164 ARG A C 1
ATOM 1359 O O . ARG A 1 164 ? 2.216 11.788 -6.545 1.00 78.56 164 ARG A O 1
ATOM 1366 N N . CYS A 1 165 ? 3.388 10.000 -7.250 1.00 74.88 165 CYS A N 1
ATOM 1367 C CA . CYS A 1 165 ? 2.239 9.107 -7.372 1.00 74.88 165 CYS A CA 1
ATOM 1368 C C . CYS A 1 165 ? 1.575 8.860 -6.016 1.00 74.88 165 CYS A C 1
ATOM 1370 O O . CYS A 1 165 ? 0.353 8.978 -5.908 1.00 74.88 165 CYS A O 1
ATOM 1372 N N . LEU A 1 166 ? 2.369 8.571 -4.981 1.00 72.38 166 LEU A N 1
ATOM 1373 C CA . LEU A 1 166 ? 1.870 8.371 -3.623 1.00 72.38 166 LEU A CA 1
ATOM 1374 C C . LEU A 1 166 ? 1.109 9.608 -3.131 1.00 72.38 166 LEU A C 1
ATOM 1376 O O . LEU A 1 166 ? -0.025 9.472 -2.681 1.00 72.38 166 LEU A O 1
ATOM 1380 N N . ARG A 1 167 ? 1.660 10.813 -3.324 1.00 75.75 167 ARG A N 1
ATOM 1381 C CA . ARG A 1 167 ? 0.985 12.088 -3.018 1.00 75.75 167 ARG A CA 1
ATOM 1382 C C . ARG A 1 167 ? -0.351 12.239 -3.753 1.00 75.75 167 ARG A C 1
ATOM 1384 O O . ARG A 1 167 ? -1.328 12.700 -3.169 1.00 75.75 167 ARG A O 1
ATOM 1391 N N . GLY A 1 168 ? -0.413 11.840 -5.024 1.00 77.12 168 GLY A N 1
ATOM 1392 C CA . GLY A 1 168 ? -1.654 11.846 -5.802 1.00 77.12 168 GLY A CA 1
ATOM 1393 C C . GLY A 1 168 ? -2.727 10.904 -5.241 1.00 77.12 168 GLY A C 1
ATOM 1394 O O . GLY A 1 168 ? -3.899 11.274 -5.198 1.00 77.12 168 GLY A O 1
ATOM 1395 N N . ARG A 1 169 ? -2.339 9.712 -4.771 1.00 73.81 169 ARG A N 1
ATOM 1396 C CA . ARG A 1 169 ? -3.261 8.736 -4.147 1.00 73.81 169 ARG A CA 1
ATOM 1397 C C . ARG A 1 169 ? -3.835 9.266 -2.846 1.00 73.81 169 ARG A C 1
ATOM 1399 O O . ARG A 1 169 ? -5.039 9.264 -2.633 1.00 73.81 169 ARG A O 1
ATOM 1406 N N . TRP A 1 170 ? -2.943 9.773 -2.021 1.00 73.81 170 TRP A N 1
ATOM 1407 C CA . TRP A 1 170 ? -3.230 10.447 -0.774 1.00 73.81 170 TRP A CA 1
ATOM 1408 C C . TRP A 1 170 ? -4.235 11.597 -0.940 1.00 73.81 170 TRP A C 1
ATOM 1410 O O . TRP A 1 170 ? -5.213 11.667 -0.198 1.00 73.81 170 TRP A O 1
ATOM 1420 N N . ARG A 1 171 ? -4.063 12.440 -1.970 1.00 79.00 171 ARG A N 1
ATOM 1421 C CA . ARG A 1 171 ? -5.028 13.499 -2.312 1.00 79.00 171 ARG A CA 1
ATOM 1422 C C . ARG A 1 171 ? -6.418 12.941 -2.615 1.00 79.00 171 ARG A C 1
ATOM 1424 O O . ARG A 1 171 ? -7.395 13.450 -2.083 1.00 79.00 171 ARG A O 1
ATOM 1431 N N . ARG A 1 172 ? -6.512 11.885 -3.426 1.00 76.81 172 ARG A N 1
ATOM 1432 C CA . ARG A 1 172 ? -7.804 11.253 -3.749 1.00 76.81 172 ARG A CA 1
ATOM 1433 C C . ARG A 1 172 ? -8.471 10.639 -2.523 1.00 76.81 172 ARG A C 1
ATOM 1435 O O . ARG A 1 172 ? -9.670 10.804 -2.348 1.00 76.81 172 ARG A O 1
ATOM 1442 N N . LEU A 1 173 ? -7.700 9.966 -1.664 1.00 74.88 173 LEU A N 1
ATOM 1443 C CA . LEU A 1 173 ? -8.217 9.442 -0.398 1.00 74.88 173 LEU A CA 1
ATOM 1444 C C . LEU A 1 173 ? -8.828 10.573 0.436 1.00 74.88 173 LEU A C 1
ATOM 1446 O O . LEU A 1 173 ? -9.943 10.431 0.928 1.00 74.88 173 LEU A O 1
ATOM 1450 N N . ARG A 1 174 ? -8.137 11.714 0.526 1.00 80.00 174 ARG A N 1
ATOM 1451 C CA . ARG A 1 174 ? -8.648 12.915 1.193 1.00 80.00 174 ARG A CA 1
ATOM 1452 C C . ARG A 1 174 ? -9.935 13.432 0.551 1.00 80.00 174 ARG A C 1
ATOM 1454 O O . ARG A 1 174 ? -10.882 13.688 1.280 1.00 80.00 174 ARG A O 1
ATOM 1461 N N . GLU A 1 175 ? -10.001 13.560 -0.773 1.00 79.38 175 GLU A N 1
ATOM 1462 C CA . GLU A 1 175 ? -11.217 14.003 -1.483 1.00 79.38 175 GLU A CA 1
ATOM 1463 C C . GLU A 1 175 ? -12.419 13.099 -1.161 1.00 79.38 175 GLU A C 1
ATOM 1465 O O . GLU A 1 175 ? -13.512 13.593 -0.882 1.00 79.38 175 GLU A O 1
ATOM 1470 N N . CYS A 1 176 ? -12.210 11.780 -1.123 1.00 76.81 176 CYS A N 1
ATOM 1471 C CA . CYS A 1 176 ? -13.249 10.825 -0.745 1.00 76.81 176 CYS A CA 1
ATOM 1472 C C . CYS A 1 176 ? -13.656 10.948 0.729 1.00 76.81 176 CYS A C 1
ATOM 1474 O O . CYS A 1 176 ? -14.847 10.922 1.035 1.00 76.81 176 CYS A O 1
ATOM 1476 N N . LEU A 1 177 ? -12.684 11.082 1.637 1.00 72.62 177 LEU A N 1
ATOM 1477 C CA . LEU A 1 177 ? -12.950 11.201 3.069 1.00 72.62 177 LEU A CA 1
ATOM 1478 C C . LEU A 1 177 ? -13.673 12.507 3.394 1.00 72.62 177 LEU A C 1
ATOM 1480 O O . LEU A 1 177 ? -14.691 12.465 4.069 1.00 72.62 177 LEU A O 1
ATOM 1484 N N . VAL A 1 178 ? -13.217 13.651 2.879 1.00 76.62 178 VAL A N 1
ATOM 1485 C CA . VAL A 1 178 ? -13.881 14.946 3.105 1.00 76.62 178 VAL A CA 1
ATOM 1486 C C . VAL A 1 178 ? -15.322 14.909 2.604 1.00 76.62 178 VAL A C 1
ATOM 1488 O O . VAL A 1 178 ? -16.222 15.272 3.353 1.00 76.62 178 VAL A O 1
ATOM 1491 N N . GLY A 1 179 ? -15.563 14.377 1.401 1.00 76.69 179 GLY A N 1
ATOM 1492 C CA . GLY A 1 179 ? -16.925 14.241 0.879 1.00 76.69 179 GLY A CA 1
ATOM 1493 C C . GLY A 1 179 ? -17.830 13.360 1.749 1.00 76.69 179 GLY A C 1
ATOM 1494 O O . GLY A 1 179 ? -19.024 13.619 1.845 1.00 76.69 179 GLY A O 1
ATOM 1495 N N . PHE A 1 180 ? -17.277 12.342 2.413 1.00 72.19 180 PHE A N 1
ATOM 1496 C CA . PHE A 1 180 ? -18.021 11.513 3.364 1.00 72.19 180 PHE A CA 1
ATOM 1497 C C . PHE A 1 180 ? -18.283 12.242 4.693 1.00 72.19 180 PHE A C 1
ATOM 1499 O O . PHE A 1 180 ? -19.367 12.150 5.260 1.00 72.19 180 PHE A O 1
ATOM 1506 N N . LEU A 1 181 ? -17.296 12.985 5.187 1.00 74.06 181 LEU A N 1
ATOM 1507 C CA . LEU A 1 181 ? -17.324 13.632 6.498 1.00 74.06 181 LEU A CA 1
ATOM 1508 C C . LEU A 1 181 ? -18.184 14.899 6.531 1.00 74.06 181 LEU A C 1
ATOM 1510 O O . LEU A 1 181 ? -18.849 15.158 7.535 1.00 74.06 181 LEU A O 1
ATOM 1514 N N . GLU A 1 182 ? -18.225 15.659 5.434 1.00 74.81 182 GLU A N 1
ATOM 1515 C CA . GLU A 1 182 ? -19.098 16.833 5.294 1.00 74.81 182 GLU A CA 1
ATOM 1516 C C . GLU A 1 182 ? -20.584 16.470 5.435 1.00 74.81 182 GLU A C 1
ATOM 1518 O O . GLU A 1 182 ? -21.371 17.272 5.940 1.00 74.81 182 GLU A O 1
ATOM 1523 N N . VAL A 1 183 ? -20.965 15.251 5.044 1.00 68.62 183 VAL A N 1
ATOM 1524 C CA . VAL A 1 183 ? -22.344 14.755 5.159 1.00 68.62 183 VAL A CA 1
ATOM 1525 C C . VAL A 1 183 ? -22.735 14.506 6.618 1.00 68.62 183 VAL A C 1
ATOM 1527 O O . VAL A 1 183 ? -23.869 14.779 7.004 1.00 68.62 183 VAL A O 1
ATOM 1530 N N . GLU A 1 184 ? -21.802 14.028 7.439 1.00 69.25 184 GLU A N 1
ATOM 1531 C CA . GLU A 1 184 ? -22.089 13.535 8.792 1.00 69.25 184 GLU A CA 1
ATOM 1532 C C . GLU A 1 184 ? -21.864 14.585 9.898 1.00 69.25 184 GLU A C 1
ATOM 1534 O O . GLU A 1 184 ? -22.218 14.341 11.049 1.00 69.25 184 GLU A O 1
ATOM 1539 N N . GLN A 1 185 ? -21.270 15.751 9.588 1.00 70.00 185 GLN A N 1
ATOM 1540 C CA . GLN A 1 185 ? -20.876 16.791 10.568 1.00 70.00 185 GLN A CA 1
ATOM 1541 C C . GLN A 1 185 ? -20.087 16.244 11.777 1.00 70.00 185 GLN A C 1
ATOM 1543 O O . GLN A 1 185 ? -20.064 16.838 12.859 1.00 70.00 185 GLN A O 1
ATOM 1548 N N . ALA A 1 186 ? -19.445 15.089 11.612 1.00 73.75 186 ALA A N 1
ATOM 1549 C CA . ALA A 1 186 ? -18.777 14.387 12.689 1.00 73.75 186 ALA A CA 1
ATOM 1550 C C . ALA A 1 186 ? -17.356 14.928 12.877 1.00 73.75 186 ALA A C 1
ATOM 1552 O O . ALA A 1 186 ? -16.601 15.090 11.920 1.00 73.75 186 ALA A O 1
ATOM 1553 N N . SER A 1 187 ? -16.962 15.161 14.130 1.00 80.19 187 SER A N 1
ATOM 1554 C CA . SER A 1 187 ? -15.562 15.414 14.469 1.00 80.19 187 SER A CA 1
ATOM 1555 C C . SER A 1 187 ? -14.730 14.161 14.193 1.00 80.19 187 SER A C 1
ATOM 1557 O O . SER A 1 187 ? -15.054 13.089 14.711 1.00 80.19 187 SER A O 1
ATOM 1559 N N . VAL A 1 188 ? -13.644 14.290 13.436 1.00 81.31 188 VAL A N 1
ATOM 1560 C CA . VAL A 1 188 ? -12.878 13.130 12.967 1.00 81.31 188 VAL A CA 1
ATOM 1561 C C . VAL A 1 188 ? -11.624 12.939 13.788 1.00 81.31 188 VAL A C 1
ATOM 1563 O O . VAL A 1 188 ? -10.800 13.843 13.901 1.00 81.31 188 VAL A O 1
ATOM 1566 N N . GLN A 1 189 ? -11.462 11.740 14.334 1.00 86.69 189 GLN A N 1
ATOM 1567 C CA . GLN A 1 189 ? -10.185 11.294 14.872 1.00 86.69 189 GLN A CA 1
ATOM 1568 C C . GLN A 1 189 ? -9.471 10.500 13.785 1.00 86.69 189 GLN A C 1
ATOM 1570 O O . GLN A 1 189 ? -10.044 9.566 13.224 1.00 86.69 189 GLN A O 1
ATOM 1575 N N . LEU A 1 190 ? -8.244 10.896 13.467 1.00 84.56 190 LEU A N 1
ATOM 1576 C CA . LEU A 1 190 ? -7.446 10.272 12.426 1.00 84.56 190 LEU A CA 1
ATOM 1577 C C . LEU A 1 190 ? -6.314 9.469 13.057 1.00 84.56 190 LEU A C 1
ATOM 1579 O O . LEU A 1 190 ? -5.462 10.020 13.747 1.00 84.56 190 LEU A O 1
ATOM 1583 N N . GLU A 1 191 ? -6.285 8.175 12.779 1.00 87.75 191 GLU A N 1
ATOM 1584 C CA . GLU A 1 191 ? -5.176 7.301 13.140 1.00 87.75 191 GLU A CA 1
ATOM 1585 C C . GLU A 1 191 ? -4.405 6.921 11.877 1.00 87.75 191 GLU A C 1
ATOM 1587 O O . GLU A 1 191 ? -4.995 6.497 10.882 1.00 87.75 191 GLU A O 1
ATOM 1592 N N . ILE A 1 192 ? -3.089 7.117 11.898 1.00 83.75 192 ILE A N 1
ATOM 1593 C CA . ILE A 1 192 ? -2.204 6.828 10.770 1.00 83.75 192 ILE A CA 1
ATOM 1594 C C . ILE A 1 192 ? -1.102 5.908 11.260 1.00 83.75 192 ILE A C 1
ATOM 1596 O O . ILE A 1 192 ? -0.220 6.323 12.013 1.00 83.75 192 ILE A O 1
ATOM 1600 N N . ASP A 1 193 ? -1.139 4.664 10.794 1.00 83.50 193 ASP A N 1
ATOM 1601 C CA . ASP A 1 193 ? -0.100 3.686 11.077 1.00 83.50 193 ASP A CA 1
ATOM 1602 C C . ASP A 1 193 ? 1.015 3.749 10.029 1.00 83.50 193 ASP A C 1
ATOM 1604 O O . ASP A 1 193 ? 0.819 3.474 8.843 1.00 83.50 193 ASP A O 1
ATOM 1608 N N . LEU A 1 194 ? 2.206 4.129 10.487 1.00 82.19 194 LEU A N 1
ATOM 1609 C CA . LEU A 1 194 ? 3.410 4.248 9.676 1.00 82.19 194 LEU A CA 1
ATOM 1610 C C . LEU A 1 194 ? 4.358 3.055 9.852 1.00 82.19 194 LEU A C 1
ATOM 1612 O O . LEU A 1 194 ? 5.469 3.085 9.313 1.00 82.19 194 LEU A O 1
ATOM 1616 N N . THR A 1 195 ? 3.959 1.999 10.572 1.00 81.31 195 THR A N 1
ATOM 1617 C CA . THR A 1 195 ? 4.798 0.821 10.869 1.00 81.31 195 THR A CA 1
ATOM 1618 C C . THR A 1 195 ? 5.456 0.262 9.607 1.00 81.31 195 THR A C 1
ATOM 1620 O O . THR A 1 195 ? 6.669 0.028 9.614 1.00 81.31 195 THR A O 1
ATOM 1623 N N . ASP A 1 196 ? 4.707 0.203 8.502 1.00 76.19 196 ASP A N 1
ATOM 1624 C CA . ASP A 1 196 ? 5.168 -0.280 7.196 1.00 76.19 196 ASP A CA 1
ATOM 1625 C C . ASP A 1 196 ? 5.047 0.766 6.068 1.00 76.19 196 ASP A C 1
ATOM 1627 O O . ASP A 1 196 ? 4.911 0.433 4.889 1.00 76.19 196 ASP A O 1
ATOM 1631 N N . ALA A 1 197 ? 5.144 2.058 6.403 1.00 77.00 197 ALA A N 1
ATOM 1632 C CA . ALA A 1 197 ? 5.093 3.142 5.421 1.00 77.00 197 ALA A CA 1
ATOM 1633 C C . ALA A 1 197 ? 6.434 3.317 4.684 1.00 77.00 197 ALA A C 1
ATOM 1635 O O . ALA A 1 197 ? 7.255 4.166 5.043 1.00 77.00 197 ALA A O 1
ATOM 1636 N N . TYR A 1 198 ? 6.657 2.532 3.629 1.00 76.81 198 TYR A N 1
ATOM 1637 C CA . TYR A 1 198 ? 7.839 2.628 2.763 1.00 76.81 198 TYR A CA 1
ATOM 1638 C C . TYR A 1 198 ? 7.524 3.202 1.387 1.00 76.81 198 TYR A C 1
ATOM 1640 O O . TYR A 1 198 ? 6.406 3.105 0.881 1.00 76.81 198 TYR A O 1
ATOM 1648 N N . CYS A 1 199 ? 8.537 3.792 0.752 1.00 69.06 199 CYS A N 1
ATOM 1649 C CA . CYS A 1 199 ? 8.426 4.171 -0.646 1.00 69.06 199 CYS A CA 1
ATOM 1650 C C . CYS A 1 199 ? 8.179 2.922 -1.521 1.00 69.06 199 CYS A C 1
ATOM 1652 O O . CYS A 1 199 ? 8.567 1.817 -1.141 1.00 69.06 199 CYS A O 1
ATOM 1654 N N . PRO A 1 200 ? 7.619 3.076 -2.732 1.00 63.03 200 PRO A N 1
ATOM 1655 C CA . PRO A 1 200 ? 7.441 1.983 -3.694 1.00 63.03 200 PRO A CA 1
ATOM 1656 C C . PRO A 1 200 ? 8.717 1.249 -4.130 1.00 63.03 200 PRO A C 1
ATOM 1658 O O . PR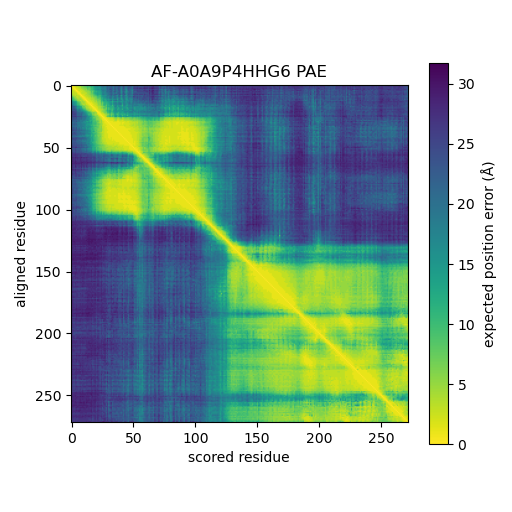O A 1 200 ? 8.631 0.283 -4.867 1.00 63.03 200 PRO A O 1
ATOM 1661 N N . ILE A 1 201 ? 9.906 1.698 -3.735 1.00 65.25 201 ILE A N 1
ATOM 1662 C CA . ILE A 1 201 ? 11.164 0.974 -3.981 1.00 65.25 201 ILE A CA 1
ATOM 1663 C C . ILE A 1 201 ? 11.585 0.184 -2.724 1.00 65.25 201 ILE A C 1
ATOM 1665 O O . ILE A 1 201 ? 12.503 -0.627 -2.762 1.00 65.25 201 ILE A O 1
ATOM 1669 N N . GLY A 1 202 ? 10.929 0.422 -1.585 1.00 69.81 202 GLY A N 1
ATOM 1670 C CA . GLY A 1 202 ? 11.259 -0.161 -0.286 1.00 69.81 202 GLY A CA 1
ATOM 1671 C C . GLY A 1 202 ? 12.533 0.409 0.346 1.00 69.81 202 GLY A C 1
ATOM 1672 O O . GLY A 1 202 ? 12.972 -0.078 1.382 1.00 69.81 202 GLY A O 1
ATOM 1673 N N . CYS A 1 203 ? 13.151 1.431 -0.257 1.00 70.44 203 CYS A N 1
ATOM 1674 C CA . CYS A 1 203 ? 14.467 1.913 0.163 1.00 70.44 203 CYS A CA 1
ATOM 1675 C C . CYS A 1 203 ? 14.433 2.888 1.347 1.00 70.44 203 CYS A C 1
ATOM 1677 O O . CYS A 1 203 ? 15.433 3.032 2.047 1.00 70.44 203 CYS A O 1
ATOM 1679 N N . CYS A 1 204 ? 13.317 3.579 1.578 1.00 74.81 204 CYS A N 1
ATOM 1680 C CA . CYS A 1 204 ? 13.161 4.501 2.701 1.00 74.81 204 CYS A CA 1
ATOM 1681 C C . CYS A 1 204 ? 11.707 4.565 3.172 1.00 74.81 204 CYS A C 1
ATOM 1683 O O . CYS A 1 204 ? 10.787 4.166 2.455 1.00 74.81 204 CYS A O 1
ATOM 1685 N N . ARG A 1 205 ? 11.516 5.068 4.394 1.00 78.06 205 ARG A N 1
ATOM 1686 C CA . ARG A 1 205 ? 10.194 5.318 4.968 1.00 78.06 205 ARG A CA 1
ATOM 1687 C C . ARG A 1 205 ? 9.673 6.675 4.498 1.00 78.06 205 ARG A C 1
ATOM 1689 O O . ARG A 1 205 ? 10.416 7.650 4.523 1.00 78.06 205 ARG A O 1
ATOM 1696 N N . VAL A 1 206 ? 8.416 6.728 4.067 1.00 71.25 206 VAL A N 1
ATOM 1697 C CA . VAL A 1 206 ? 7.757 7.916 3.471 1.00 71.25 206 VAL A CA 1
ATOM 1698 C C . VAL A 1 206 ? 6.855 8.611 4.481 1.00 71.25 206 VAL A C 1
ATOM 1700 O O . VAL A 1 206 ? 5.687 8.907 4.239 1.00 71.25 206 VAL A O 1
ATOM 1703 N N . VAL A 1 207 ? 7.416 8.836 5.660 1.00 69.06 207 VAL A N 1
ATOM 1704 C CA . VAL A 1 207 ? 6.712 9.408 6.810 1.00 69.06 207 VAL A CA 1
ATOM 1705 C C . VAL A 1 207 ? 6.388 10.891 6.602 1.00 69.06 207 VAL A C 1
ATOM 1707 O O . VAL A 1 207 ? 5.429 11.417 7.157 1.00 69.06 207 VAL A O 1
ATOM 1710 N N . ASP A 1 208 ? 7.147 11.562 5.741 1.00 71.06 208 ASP A N 1
ATOM 1711 C CA . ASP A 1 208 ? 7.008 12.978 5.433 1.00 71.06 208 ASP A CA 1
ATOM 1712 C C . ASP A 1 208 ? 5.909 13.291 4.405 1.00 71.06 208 ASP A C 1
ATOM 1714 O O . ASP A 1 208 ? 5.580 14.459 4.238 1.00 71.06 208 ASP A O 1
ATOM 1718 N N . GLN A 1 209 ? 5.325 12.305 3.715 1.00 69.12 209 GLN A N 1
ATOM 1719 C CA . GLN A 1 209 ? 4.407 12.581 2.594 1.00 69.12 209 GLN A CA 1
ATOM 1720 C C . GLN A 1 209 ? 2.922 12.587 2.955 1.00 69.12 209 GLN A C 1
ATOM 1722 O O . GLN A 1 209 ? 2.111 13.049 2.152 1.00 69.12 209 GLN A O 1
ATOM 1727 N N . ALA A 1 210 ? 2.556 12.100 4.142 1.00 67.75 210 ALA A N 1
ATOM 1728 C CA . ALA A 1 210 ? 1.165 12.079 4.599 1.00 67.75 210 ALA A CA 1
ATOM 1729 C C . ALA A 1 210 ? 0.710 13.422 5.205 1.00 67.75 210 ALA A C 1
ATOM 1731 O O . ALA A 1 210 ? -0.484 13.700 5.273 1.00 67.75 210 ALA A O 1
ATOM 1732 N N . SER A 1 211 ? 1.651 14.273 5.616 1.00 74.31 211 SER A N 1
ATOM 1733 C CA . SER A 1 211 ? 1.426 15.479 6.424 1.00 74.31 211 SER A CA 1
ATOM 1734 C C . SER A 1 211 ? 0.480 16.512 5.806 1.00 74.31 211 SER A C 1
ATOM 1736 O O . SER A 1 211 ? -0.369 17.056 6.509 1.00 74.31 211 SER A O 1
ATOM 1738 N N . TYR A 1 212 ? 0.584 16.753 4.497 1.00 71.88 212 TYR A N 1
ATOM 1739 C CA . TYR A 1 212 ? -0.210 17.770 3.794 1.00 71.88 212 TYR A CA 1
ATOM 1740 C C . TYR A 1 212 ? -1.718 17.522 3.877 1.00 71.88 212 TYR A C 1
ATOM 1742 O O . TYR A 1 212 ? -2.513 18.448 3.984 1.00 71.88 212 TYR A O 1
ATOM 1750 N N . LEU A 1 213 ? -2.118 16.258 3.868 1.00 70.00 213 LEU A N 1
ATOM 1751 C CA . LEU A 1 213 ? -3.521 15.863 3.736 1.00 70.00 213 LEU A CA 1
ATOM 1752 C C . LEU A 1 213 ? -4.243 15.887 5.069 1.00 70.00 213 LEU A C 1
ATOM 1754 O O . LEU A 1 213 ? -5.464 15.996 5.115 1.00 70.00 213 LEU A O 1
ATOM 1758 N N . ILE A 1 214 ? -3.473 15.723 6.143 1.00 78.00 214 ILE A N 1
ATOM 1759 C CA . ILE A 1 214 ? -3.990 15.580 7.493 1.00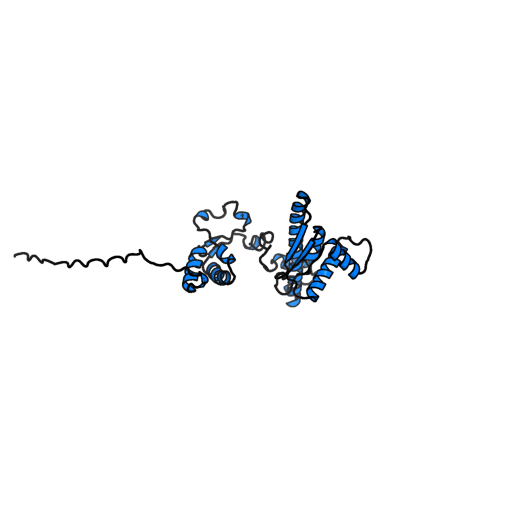 78.00 214 ILE A CA 1
ATOM 1760 C C . ILE A 1 214 ? -4.734 16.850 7.889 1.00 78.00 214 ILE A C 1
ATOM 1762 O O . ILE A 1 214 ? -5.831 16.763 8.422 1.00 78.00 214 ILE A O 1
ATOM 1766 N N . PHE A 1 215 ? -4.193 18.025 7.564 1.00 78.94 215 PHE A N 1
ATOM 1767 C CA . PHE A 1 215 ? -4.811 19.296 7.940 1.00 78.94 215 PHE A CA 1
ATOM 1768 C C . PHE A 1 215 ? -6.005 19.685 7.073 1.00 78.94 215 PHE A C 1
ATOM 1770 O O . PHE A 1 215 ? -6.913 20.350 7.557 1.00 78.94 215 PHE A O 1
ATOM 1777 N N . GLU A 1 216 ? -6.061 19.232 5.821 1.00 76.06 216 GLU A N 1
ATOM 1778 C CA . GLU A 1 216 ? -7.204 19.510 4.946 1.00 76.06 216 GLU A CA 1
ATOM 1779 C C . GLU A 1 216 ? -8.482 18.741 5.332 1.00 76.06 216 GLU A C 1
ATOM 1781 O O . GLU A 1 216 ? -9.548 19.017 4.776 1.00 76.06 216 GLU A O 1
ATOM 1786 N N . MET A 1 217 ? -8.378 17.762 6.238 1.00 75.88 217 MET A N 1
ATOM 1787 C CA . MET A 1 217 ? -9.514 17.040 6.829 1.00 75.88 217 MET A CA 1
ATOM 1788 C C . MET A 1 217 ? -9.985 17.650 8.162 1.00 75.88 217 MET A C 1
ATOM 1790 O O . MET A 1 217 ? -10.959 17.163 8.724 1.00 75.88 217 MET A O 1
ATOM 1794 N N . ASP A 1 218 ? -9.276 18.664 8.679 1.00 84.00 218 ASP A N 1
ATOM 1795 C CA . ASP A 1 218 ? -9.477 19.292 9.999 1.00 84.00 218 ASP A CA 1
ATOM 1796 C C . ASP A 1 218 ? -9.804 18.295 11.141 1.00 84.00 218 ASP A C 1
ATOM 1798 O O . ASP A 1 218 ? -10.805 18.444 11.847 1.00 84.00 218 ASP A O 1
ATOM 1802 N N . PRO A 1 219 ? -8.990 17.237 11.342 1.00 85.69 219 PRO A N 1
ATOM 1803 C CA . PRO A 1 219 ? -9.267 16.228 12.355 1.00 85.69 219 PRO A CA 1
ATOM 1804 C C . PRO A 1 219 ? -9.167 16.831 13.760 1.00 85.69 219 PRO A C 1
ATOM 1806 O O . PRO A 1 219 ? -8.264 17.613 14.052 1.00 85.69 219 PRO A O 1
ATOM 1809 N N . CYS A 1 220 ? -10.043 16.425 14.676 1.00 87.25 220 CYS A N 1
ATOM 1810 C CA . CYS A 1 220 ? -9.991 16.876 16.069 1.00 87.25 220 CYS A CA 1
ATOM 1811 C C . CYS A 1 220 ? -8.882 16.181 16.881 1.00 87.25 220 CYS A C 1
ATOM 1813 O O . CYS A 1 220 ? -8.448 16.704 17.909 1.00 87.25 220 CYS A O 1
ATOM 1815 N N . ALA A 1 221 ? -8.417 15.014 16.425 1.00 87.62 221 ALA A N 1
ATOM 1816 C CA . ALA A 1 221 ? -7.286 14.291 16.998 1.00 87.62 221 ALA A CA 1
ATOM 1817 C C . ALA A 1 221 ? -6.486 13.572 15.904 1.00 87.62 221 ALA A C 1
ATOM 1819 O O . ALA A 1 221 ? -7.087 13.026 14.977 1.00 87.62 221 ALA A O 1
ATOM 1820 N N . ILE A 1 222 ? -5.156 13.531 16.033 1.00 88.25 222 ILE A N 1
ATOM 1821 C CA . ILE A 1 222 ? -4.273 12.757 15.148 1.00 88.25 222 ILE A CA 1
ATOM 1822 C C . ILE A 1 222 ? -3.403 11.818 15.987 1.00 88.25 222 ILE A C 1
ATOM 1824 O O . ILE A 1 222 ? -2.580 12.273 16.783 1.00 88.25 222 ILE A O 1
ATOM 1828 N N . ASN A 1 223 ? -3.535 10.514 15.765 1.00 87.12 223 ASN A N 1
ATOM 1829 C CA . ASN A 1 223 ? -2.658 9.495 16.335 1.00 87.12 223 ASN A CA 1
ATOM 1830 C C . ASN A 1 223 ? -1.709 8.992 15.243 1.00 87.12 223 ASN A C 1
ATOM 1832 O O . ASN A 1 223 ? -2.153 8.434 14.241 1.00 87.12 223 ASN A O 1
ATOM 1836 N N . LEU A 1 224 ? -0.406 9.199 15.423 1.00 86.12 224 LEU A N 1
ATOM 1837 C CA . LEU A 1 224 ? 0.626 8.661 14.538 1.00 86.12 224 LEU A CA 1
ATOM 1838 C C . LEU A 1 224 ? 1.248 7.431 15.194 1.00 86.12 224 LEU A C 1
ATOM 1840 O O . LEU A 1 224 ? 1.956 7.565 16.196 1.00 86.12 224 LEU A O 1
ATOM 1844 N N . LEU A 1 225 ? 0.991 6.258 14.619 1.00 86.88 225 LEU A N 1
ATOM 1845 C CA . LEU A 1 225 ? 1.517 4.983 15.100 1.00 86.88 225 LEU A CA 1
ATOM 1846 C C . LEU A 1 225 ? 2.758 4.566 14.308 1.00 86.88 225 LEU A C 1
ATOM 1848 O O . LEU A 1 225 ? 2.947 4.942 13.147 1.00 86.88 225 LEU A O 1
ATOM 1852 N N . GLY A 1 226 ? 3.606 3.746 14.923 1.00 84.12 226 GLY A N 1
ATOM 1853 C CA . GLY A 1 226 ? 4.642 3.005 14.200 1.00 84.12 226 GLY A CA 1
ATOM 1854 C C . GLY A 1 226 ? 5.868 3.831 13.814 1.00 84.12 226 GLY A C 1
ATOM 1855 O O . GLY A 1 226 ? 6.681 3.381 13.002 1.00 84.12 226 GLY A O 1
ATOM 1856 N N . VAL A 1 227 ? 6.033 5.026 14.387 1.00 88.19 227 VAL A N 1
ATOM 1857 C CA . VAL A 1 227 ? 7.219 5.877 14.208 1.00 88.19 227 VAL A CA 1
ATOM 1858 C C . VAL A 1 227 ? 8.362 5.348 15.076 1.00 88.19 227 VAL A C 1
ATOM 1860 O O . VAL A 1 227 ? 8.240 5.274 16.299 1.00 88.19 227 VAL A O 1
ATOM 1863 N N . ARG A 1 228 ? 9.503 4.988 14.478 1.00 86.25 228 ARG A N 1
ATOM 1864 C CA . ARG A 1 228 ? 10.488 4.109 15.138 1.00 86.25 228 ARG A CA 1
ATOM 1865 C C . ARG A 1 228 ? 11.292 4.767 16.246 1.00 86.25 228 ARG A C 1
ATOM 1867 O O . ARG A 1 228 ? 11.732 4.090 17.170 1.00 86.25 228 ARG A O 1
ATOM 1874 N N . ASN A 1 229 ? 11.601 6.052 16.103 1.00 88.38 229 ASN A N 1
ATOM 1875 C CA . ASN A 1 229 ? 12.518 6.751 17.000 1.00 88.38 229 ASN A CA 1
ATOM 1876 C C . ASN A 1 229 ? 12.254 8.263 17.031 1.00 88.38 229 ASN A C 1
ATOM 1878 O O . ASN A 1 229 ? 11.484 8.795 16.234 1.00 88.38 229 ASN A O 1
ATOM 1882 N N . GLY A 1 230 ? 12.916 8.960 17.960 1.00 89.25 230 GLY A N 1
ATOM 1883 C CA . GLY A 1 230 ? 12.754 10.404 18.147 1.00 89.25 230 GLY A CA 1
ATOM 1884 C C . GLY A 1 230 ? 13.115 11.244 16.916 1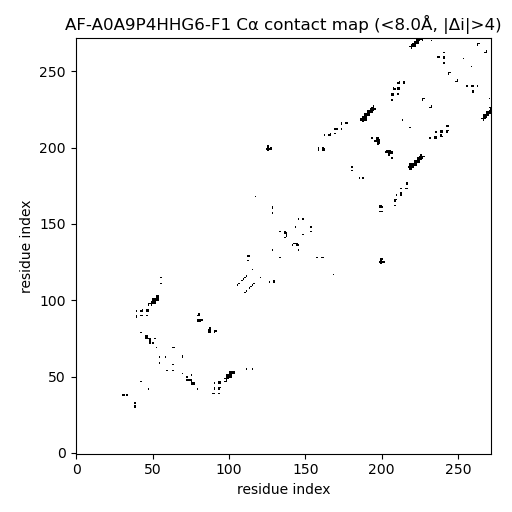.00 89.25 230 GLY A C 1
ATOM 1885 O O . GLY A 1 230 ? 12.443 12.234 16.655 1.00 89.25 230 GLY A O 1
ATOM 1886 N N . ALA A 1 231 ? 14.111 10.832 16.125 1.00 88.25 231 ALA A N 1
ATOM 1887 C CA . ALA A 1 231 ? 14.482 11.552 14.906 1.00 88.25 231 ALA A CA 1
ATOM 1888 C C . ALA A 1 231 ? 13.383 11.454 13.837 1.00 88.25 231 ALA A C 1
ATOM 1890 O O . ALA A 1 231 ? 13.037 12.448 13.208 1.00 88.25 231 ALA A O 1
ATOM 1891 N N . GLU A 1 232 ? 12.785 10.274 13.670 1.00 84.19 232 GLU A N 1
ATOM 1892 C CA . GLU A 1 232 ? 11.666 10.076 12.748 1.00 84.19 232 GLU A CA 1
ATOM 1893 C C . GLU A 1 232 ? 10.413 10.837 13.207 1.00 84.19 232 GLU A C 1
ATOM 1895 O O . GLU A 1 232 ? 9.735 11.452 12.384 1.00 84.19 232 GLU A O 1
ATOM 1900 N N . ARG A 1 233 ? 10.146 10.885 14.521 1.00 89.12 233 ARG A N 1
ATOM 1901 C CA . ARG A 1 233 ? 9.071 11.717 15.096 1.00 89.12 233 ARG A CA 1
ATOM 1902 C C . ARG A 1 233 ? 9.281 13.193 14.778 1.00 89.12 233 ARG A C 1
ATOM 1904 O O . ARG A 1 233 ? 8.333 13.868 14.387 1.00 89.12 233 ARG A O 1
ATOM 1911 N N . GLU A 1 234 ? 10.514 13.678 14.887 1.00 87.81 234 GLU A N 1
ATOM 1912 C CA . GLU A 1 234 ? 10.839 15.072 14.594 1.00 87.81 234 GLU A CA 1
ATOM 1913 C C . GLU A 1 234 ? 10.663 15.405 13.108 1.00 87.81 234 GLU A C 1
ATOM 1915 O O . GLU A 1 234 ? 10.047 16.415 12.778 1.00 87.81 234 GLU A O 1
ATOM 1920 N N . VAL A 1 235 ? 11.107 14.524 12.205 1.00 86.62 235 VAL A N 1
ATOM 1921 C CA . VAL A 1 235 ? 10.880 14.679 10.756 1.00 86.62 235 VAL A CA 1
ATOM 1922 C C . VAL A 1 235 ? 9.385 14.668 10.424 1.00 86.62 235 VAL A C 1
ATOM 1924 O O . VAL A 1 235 ? 8.923 15.505 9.649 1.00 86.62 235 VAL A O 1
ATOM 1927 N N . SER A 1 236 ? 8.614 13.771 11.048 1.00 84.94 236 SER A N 1
ATOM 1928 C CA . SER A 1 236 ? 7.151 13.718 10.899 1.00 84.94 236 SER A CA 1
ATOM 1929 C C . SER A 1 236 ? 6.510 15.040 11.318 1.00 84.94 236 SER A C 1
ATOM 1931 O O . SER A 1 236 ? 5.703 15.614 10.589 1.00 84.94 236 SER A O 1
ATOM 1933 N N . MET A 1 237 ? 6.897 15.539 12.496 1.00 87.88 237 MET A N 1
ATOM 1934 C CA . MET A 1 237 ? 6.362 16.771 13.065 1.00 87.88 237 MET A CA 1
ATOM 1935 C C . MET A 1 237 ? 6.744 17.989 12.224 1.00 87.88 237 MET A C 1
ATOM 1937 O O . MET A 1 237 ? 5.909 18.860 11.995 1.00 87.88 237 MET A O 1
ATOM 1941 N N . GLN A 1 238 ? 7.980 18.053 11.734 1.00 87.56 238 GLN A N 1
ATOM 1942 C CA . GLN A 1 238 ? 8.409 19.144 10.868 1.00 87.56 238 GLN A CA 1
ATOM 1943 C C . GLN A 1 238 ? 7.643 19.132 9.542 1.00 87.56 238 GLN A C 1
ATOM 1945 O O . GLN A 1 238 ? 7.177 20.179 9.106 1.00 87.56 238 GLN A O 1
ATOM 1950 N N . SER A 1 239 ? 7.412 17.955 8.955 1.00 85.19 239 SER A N 1
ATOM 1951 C CA . SER A 1 239 ? 6.606 17.843 7.737 1.00 85.19 239 SER A CA 1
ATOM 1952 C C . SER A 1 239 ? 5.149 18.287 7.949 1.00 85.19 239 SER A C 1
ATOM 1954 O O . SER A 1 239 ? 4.551 18.924 7.076 1.00 85.19 239 SER A O 1
ATOM 1956 N N . LEU A 1 240 ? 4.574 18.015 9.128 1.00 85.50 240 LEU A N 1
ATOM 1957 C CA . LEU A 1 240 ? 3.274 18.562 9.532 1.00 85.50 240 LEU A CA 1
ATOM 1958 C C . LEU A 1 240 ? 3.297 20.095 9.617 1.00 85.50 240 LEU A C 1
ATOM 1960 O O . LEU A 1 240 ? 2.417 20.749 9.067 1.00 85.50 240 LEU A O 1
ATOM 1964 N N . VAL A 1 241 ? 4.312 20.681 10.249 1.00 85.25 241 VAL A N 1
ATOM 1965 C CA . VAL A 1 241 ? 4.465 22.144 10.341 1.00 85.25 241 VAL A CA 1
ATOM 1966 C C . VAL A 1 241 ? 4.571 22.783 8.959 1.00 85.25 241 VAL A C 1
ATOM 1968 O O . VAL A 1 241 ? 3.883 23.763 8.675 1.00 85.25 241 VAL A O 1
ATOM 1971 N N . ASP A 1 242 ? 5.406 22.221 8.090 1.00 84.62 242 ASP A N 1
ATOM 1972 C CA . ASP A 1 242 ? 5.615 22.738 6.736 1.00 84.62 242 ASP A CA 1
ATOM 1973 C C . ASP A 1 242 ? 4.319 22.670 5.917 1.00 84.62 242 ASP A C 1
ATOM 1975 O O . ASP A 1 242 ? 3.974 23.605 5.192 1.00 84.62 242 ASP A O 1
ATOM 1979 N N . SER A 1 243 ? 3.557 21.592 6.099 1.00 84.06 243 SER A N 1
ATOM 1980 C CA . SER A 1 243 ? 2.243 21.413 5.488 1.00 84.06 243 SER A CA 1
ATOM 1981 C C . SER A 1 243 ? 1.221 22.429 5.986 1.00 84.06 243 SER A C 1
ATOM 1983 O O . SER A 1 243 ? 0.563 23.079 5.174 1.00 84.06 243 SER A O 1
ATOM 1985 N N . TYR A 1 244 ? 1.124 22.616 7.301 1.00 83.31 244 TYR A N 1
ATOM 1986 C CA . TYR A 1 244 ? 0.225 23.584 7.928 1.00 83.31 244 TYR A CA 1
ATOM 1987 C C . TYR A 1 244 ? 0.485 25.010 7.420 1.00 83.31 244 TYR A C 1
ATOM 1989 O O . TYR A 1 244 ? -0.440 25.720 7.027 1.00 83.31 244 TYR A O 1
ATOM 1997 N N . ARG A 1 245 ? 1.763 25.390 7.308 1.00 84.06 245 ARG A N 1
ATOM 1998 C CA . ARG A 1 245 ? 2.188 26.670 6.721 1.00 84.06 245 ARG A CA 1
ATOM 1999 C C . ARG A 1 245 ? 1.816 26.798 5.253 1.00 84.06 245 ARG A C 1
ATOM 2001 O O . ARG A 1 245 ? 1.346 27.849 4.833 1.00 84.06 245 ARG A O 1
ATOM 2008 N N . SER A 1 246 ? 2.013 25.737 4.470 1.00 82.19 246 SER A N 1
ATOM 2009 C CA . SER A 1 246 ? 1.700 25.749 3.035 1.00 82.19 246 SER A CA 1
ATOM 2010 C C . SER A 1 246 ? 0.212 25.968 2.741 1.00 82.19 246 SER A C 1
ATOM 2012 O O . SER A 1 246 ? -0.129 26.467 1.671 1.00 82.19 246 SER A O 1
ATOM 2014 N N . LEU A 1 247 ? -0.658 25.633 3.697 1.00 81.56 247 LEU A N 1
ATOM 2015 C CA . LEU A 1 247 ? -2.103 2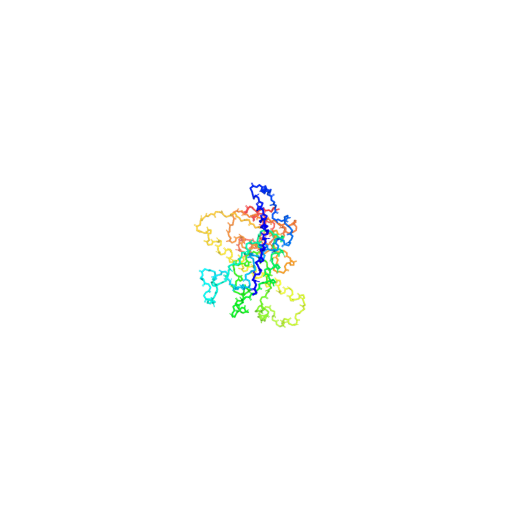5.842 3.617 1.00 81.56 247 LEU A CA 1
ATOM 2016 C C . LEU A 1 247 ? -2.533 27.254 4.046 1.00 81.56 247 LEU A C 1
ATOM 2018 O O . LEU A 1 247 ? -3.714 27.578 3.959 1.00 81.56 247 LEU A O 1
ATOM 2022 N N . GLY A 1 248 ? -1.594 28.107 4.470 1.00 82.12 248 GLY A N 1
ATOM 2023 C CA . GLY A 1 248 ? -1.884 29.489 4.849 1.00 82.12 248 GLY A CA 1
ATOM 2024 C C . GLY A 1 248 ? -2.619 29.623 6.182 1.00 82.12 248 GLY A C 1
ATOM 2025 O O . GLY A 1 248 ? -3.266 30.636 6.409 1.00 82.12 248 GLY A O 1
ATOM 2026 N N . PHE A 1 249 ? -2.535 28.621 7.063 1.00 76.69 249 PHE A N 1
ATOM 2027 C CA . PHE A 1 249 ? -3.105 28.715 8.411 1.00 76.69 249 PHE A CA 1
ATOM 2028 C C . PHE A 1 249 ? -2.305 29.631 9.356 1.00 76.69 249 PHE A C 1
ATOM 2030 O O . PHE A 1 249 ? -2.799 29.974 10.429 1.00 76.69 249 PHE A O 1
ATOM 2037 N N . ASP A 1 250 ? -1.087 30.015 8.965 1.00 73.12 250 ASP A N 1
ATOM 2038 C CA . ASP A 1 250 ? -0.258 30.986 9.678 1.00 73.12 250 ASP A CA 1
ATOM 2039 C C . ASP A 1 250 ? -0.382 32.357 8.988 1.00 73.12 250 ASP A C 1
ATOM 2041 O O . ASP A 1 250 ? 0.224 32.589 7.941 1.00 73.12 250 ASP A O 1
ATOM 2045 N N . ASP A 1 251 ? -1.143 33.277 9.591 1.00 63.34 251 ASP A N 1
ATOM 2046 C CA . ASP A 1 251 ? -1.266 34.670 9.120 1.00 63.34 251 ASP A CA 1
ATOM 2047 C C . ASP A 1 251 ? 0.032 35.485 9.330 1.00 63.34 251 ASP A C 1
ATOM 2049 O O . ASP A 1 251 ? 0.229 36.530 8.709 1.00 63.34 251 ASP A O 1
ATOM 2053 N N . GLU A 1 252 ? 0.952 35.001 10.176 1.00 68.25 252 GLU A N 1
ATOM 2054 C CA . GLU A 1 252 ? 2.255 35.619 10.434 1.00 68.25 252 GLU A CA 1
ATOM 2055 C C . GLU A 1 252 ? 3.387 34.579 10.499 1.00 68.25 252 GLU A C 1
ATOM 2057 O O . GLU A 1 252 ? 3.188 33.474 11.009 1.00 68.25 252 GLU A O 1
ATOM 2062 N N . PRO A 1 253 ? 4.611 34.924 10.051 1.00 65.50 253 PRO A N 1
ATOM 2063 C CA . PRO A 1 253 ? 5.776 34.051 10.153 1.00 65.50 253 PRO A CA 1
ATOM 2064 C C . PRO A 1 253 ? 6.206 33.880 11.619 1.00 65.50 253 PRO A C 1
ATOM 2066 O O . PRO A 1 253 ? 7.061 34.601 12.134 1.00 65.50 253 PRO A O 1
ATOM 2069 N N . GLN A 1 254 ? 5.611 32.905 12.302 1.00 71.44 254 GLN A N 1
ATOM 2070 C CA . GLN A 1 254 ? 5.982 32.506 13.657 1.00 71.44 254 GLN A CA 1
ATOM 2071 C C . GLN A 1 254 ? 7.170 31.531 13.646 1.00 71.44 254 GLN A C 1
ATOM 2073 O O . GLN A 1 254 ? 7.471 30.867 12.646 1.00 71.44 254 GLN A O 1
ATOM 2078 N N . SER A 1 255 ? 7.879 31.435 14.776 1.00 76.62 255 SER A N 1
ATOM 2079 C CA . SER A 1 255 ? 8.965 30.460 14.923 1.00 76.62 255 SER A CA 1
ATOM 2080 C C . SER A 1 255 ? 8.425 29.027 14.813 1.00 76.62 255 SER A C 1
ATOM 2082 O O . SER A 1 255 ? 7.295 28.740 15.204 1.00 76.62 255 SER A O 1
ATOM 2084 N N . SER A 1 256 ? 9.235 28.103 14.286 1.00 76.19 256 SER A N 1
ATOM 2085 C CA . SER A 1 256 ? 8.832 26.701 14.077 1.00 76.19 256 SER A CA 1
ATOM 2086 C C . SER A 1 256 ? 8.346 26.004 15.343 1.00 76.19 256 SER A C 1
ATOM 2088 O O . SER A 1 256 ? 7.423 25.203 15.269 1.00 76.19 256 SER A O 1
ATOM 2090 N N . GLU A 1 257 ? 8.923 26.318 16.501 1.00 78.19 257 GLU A N 1
ATOM 2091 C CA . GLU A 1 257 ? 8.513 25.723 17.777 1.00 78.19 257 GLU A CA 1
ATOM 2092 C C . GLU A 1 257 ? 7.116 26.172 18.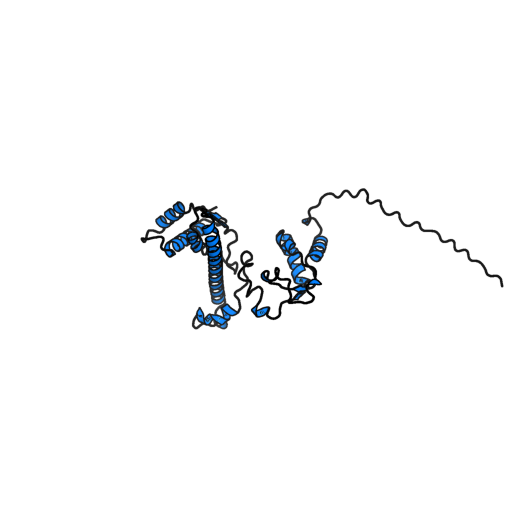216 1.00 78.19 257 GLU A C 1
ATOM 2094 O O . GLU A 1 257 ? 6.347 25.367 18.741 1.00 78.19 257 GLU A O 1
ATOM 2099 N N . LEU A 1 258 ? 6.749 27.423 17.935 1.00 73.12 258 LEU A N 1
ATOM 2100 C CA . LEU A 1 258 ? 5.436 27.955 18.291 1.00 73.12 258 LEU A CA 1
ATOM 2101 C C . LEU A 1 258 ? 4.340 27.342 17.404 1.00 73.12 258 LEU A C 1
ATOM 2103 O O . LEU A 1 258 ? 3.311 26.899 17.916 1.00 73.12 258 LEU A O 1
ATOM 2107 N N . THR A 1 259 ? 4.616 27.194 16.102 1.00 79.00 259 THR A N 1
ATOM 2108 C CA . THR A 1 259 ? 3.737 26.473 15.166 1.00 79.00 259 THR A CA 1
ATOM 2109 C C . THR A 1 259 ? 3.576 25.000 15.580 1.00 79.00 259 THR A C 1
ATOM 2111 O O . THR A 1 259 ? 2.467 24.466 15.558 1.00 79.00 259 THR A O 1
ATOM 2114 N N . LYS A 1 260 ? 4.649 24.328 16.038 1.00 82.25 260 LYS A N 1
ATOM 2115 C CA . LYS A 1 260 ? 4.570 22.942 16.550 1.00 82.25 260 LYS A CA 1
ATOM 2116 C C . LYS A 1 260 ? 3.628 22.822 17.745 1.00 82.25 260 LYS A C 1
ATOM 2118 O O . LYS A 1 260 ? 2.826 21.888 17.795 1.00 82.25 260 LYS A O 1
ATOM 2123 N N . GLU A 1 261 ? 3.731 23.722 18.719 1.00 83.50 261 GLU A N 1
ATOM 2124 C CA . GLU A 1 261 ? 2.887 23.695 19.917 1.00 83.50 261 GLU A CA 1
ATOM 2125 C C . GLU A 1 261 ? 1.416 23.982 19.588 1.00 83.50 261 GLU A C 1
ATOM 2127 O O . GLU A 1 261 ? 0.527 23.280 20.077 1.00 83.50 261 GLU A O 1
ATOM 2132 N N . GLN A 1 262 ? 1.153 24.942 18.698 1.00 81.56 262 GLN A N 1
ATOM 2133 C CA . GLN A 1 262 ? -0.195 25.241 18.207 1.00 81.56 262 GLN A CA 1
ATOM 2134 C C . GLN A 1 262 ? -0.829 24.039 17.510 1.00 81.56 262 GLN A C 1
ATOM 2136 O O . GLN A 1 262 ? -1.953 23.669 17.848 1.00 81.56 262 GLN A O 1
ATOM 2141 N N . ILE A 1 263 ? -0.099 23.386 16.603 1.00 82.25 263 ILE A N 1
ATOM 2142 C CA . ILE A 1 263 ? -0.559 22.180 15.906 1.00 82.25 263 ILE A CA 1
ATOM 2143 C C . ILE A 1 263 ? -0.858 21.056 16.906 1.00 82.25 263 ILE A C 1
ATOM 2145 O O . ILE A 1 263 ? -1.932 20.452 16.850 1.00 82.25 263 ILE A O 1
ATOM 2149 N N . ARG A 1 264 ? 0.053 20.800 17.860 1.00 84.19 264 ARG A N 1
ATOM 2150 C CA . ARG A 1 264 ? -0.146 19.780 18.907 1.00 84.19 264 ARG A CA 1
ATOM 2151 C C . ARG A 1 264 ? -1.398 20.052 19.728 1.00 84.19 264 ARG A C 1
ATOM 2153 O O . ARG A 1 264 ? -2.150 19.123 20.004 1.00 84.19 264 ARG A O 1
ATOM 2160 N N . LYS A 1 265 ? -1.623 21.310 20.108 1.00 85.81 265 LYS A N 1
ATOM 2161 C CA . LYS A 1 265 ? -2.770 21.717 20.923 1.00 85.81 265 LYS A CA 1
ATOM 2162 C C . LYS A 1 265 ? -4.081 21.673 20.139 1.00 85.81 265 LYS A C 1
ATOM 2164 O O . LYS A 1 265 ? -5.084 21.232 20.690 1.00 85.81 265 LYS A O 1
ATOM 2169 N N . ARG A 1 266 ? -4.076 22.119 18.879 1.00 84.38 266 ARG A N 1
ATOM 2170 C CA . ARG A 1 266 ? 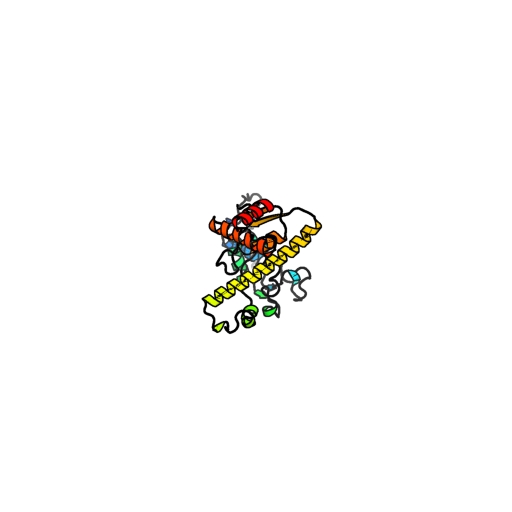-5.263 22.173 18.014 1.00 84.38 266 ARG A CA 1
ATOM 2171 C C . ARG A 1 266 ? -5.767 20.778 17.656 1.00 84.38 266 ARG A C 1
ATOM 2173 O O . ARG A 1 266 ? -6.960 20.532 17.764 1.00 84.38 266 ARG A O 1
ATOM 2180 N N . HIS A 1 267 ? -4.862 19.884 17.266 1.00 83.12 267 HIS A N 1
ATOM 2181 C CA . HIS A 1 267 ? -5.214 18.562 16.741 1.00 83.12 267 HIS A CA 1
ATOM 2182 C C . HIS A 1 267 ? -4.862 17.412 17.690 1.00 83.12 267 HIS A C 1
ATOM 2184 O O . HIS A 1 267 ? -4.788 16.269 17.251 1.00 83.12 267 HIS A O 1
ATOM 2190 N N . ASN A 1 268 ? -4.588 17.700 18.968 1.00 89.12 268 ASN A N 1
ATOM 2191 C CA . ASN A 1 268 ? -4.277 16.709 20.005 1.00 89.12 268 ASN A CA 1
ATOM 2192 C C . ASN A 1 268 ? -3.330 15.589 19.518 1.00 89.12 268 ASN A C 1
ATOM 2194 O O . ASN A 1 268 ? -3.655 14.406 19.621 1.00 89.12 268 ASN A O 1
ATOM 2198 N N . ILE A 1 269 ? -2.195 15.968 18.917 1.00 85.62 269 ILE A N 1
ATOM 2199 C CA . ILE A 1 269 ? -1.328 15.011 18.214 1.00 85.62 269 ILE A CA 1
ATOM 2200 C C . ILE A 1 269 ? -0.599 14.106 19.205 1.00 85.62 269 ILE A C 1
ATOM 2202 O O . ILE A 1 269 ? 0.129 14.594 20.077 1.00 85.62 269 ILE A O 1
ATOM 2206 N N . LYS A 1 270 ? -0.729 12.791 19.018 1.00 87.81 270 LYS A N 1
ATOM 2207 C CA . LYS A 1 270 ? -0.031 11.765 19.800 1.00 87.81 270 LYS A CA 1
ATOM 2208 C C . LYS A 1 270 ? 0.882 10.926 18.912 1.00 87.81 270 LYS A C 1
ATOM 2210 O O . LYS A 1 270 ? 0.530 10.589 17.786 1.00 87.81 270 LYS A O 1
ATOM 2215 N N . PHE A 1 271 ? 2.054 10.594 19.448 1.00 83.38 271 PHE A N 1
ATOM 2216 C CA . PHE A 1 271 ? 3.000 9.660 18.842 1.00 83.38 271 PHE A CA 1
ATOM 2217 C C . PHE A 1 271 ? 3.084 8.419 19.725 1.00 83.38 271 PHE A C 1
ATOM 2219 O O . PHE A 1 271 ? 3.593 8.514 20.849 1.00 83.38 271 PHE A O 1
ATOM 2226 N N . GLU A 1 272 ? 2.627 7.285 19.208 1.00 81.81 272 GLU A N 1
ATOM 2227 C CA . GLU A 1 272 ? 2.666 5.982 19.885 1.00 81.81 272 GLU A CA 1
ATOM 2228 C C . GLU A 1 272 ? 3.646 5.057 19.151 1.00 81.81 272 GLU A C 1
ATOM 2230 O O . GLU A 1 272 ? 4.661 4.710 19.802 1.00 81.81 272 GLU A O 1
#

pLDDT: mean 74.55, std 15.57, range [32.03, 97.69]